Protein AF-A0A934YXA7-F1 (afdb_monomer)

Radius of gyration: 28.13 Å; Cα contacts (8 Å, |Δi|>4): 281; chains: 1; bounding box: 70×87×57 Å

pLDDT: mean 76.63, std 20.76, range [35.72, 98.44]

Foldseek 3Di:
DDDDDDDDDDDDDDDDDPPPPPPPDDDDDDPAPPDDPDDWAKAKEFEAAVNHGDFFKWKWKDWPNHTDDIDGAHPRRIDMDTGHAQTKMKIWTDDPQWAIAIEIEHRYDDRPDPDADHHYDYYYTYGPPDPVDDVVRSVDHPFYWYDDVVVRYIDTDPVVVVVVVVVVVVVVVVVD

Secondary structure (DSSP, 8-state):
-------------------------PPP----GGG-TT-EEEEEEEEEETTEE-TT-EEEEEETTEEEEEEE--TTSEEEEEEESS-EEEEEEE-TTB--EEEEEE----TT----PPEEEEEEEPBTT-TT--GGGTSS-SEEEEEETTTTEEEE-HHHHHHHHHHHHHHHHHT-

Mean predicted aligned error: 13.66 Å

Nearest PDB structures (foldseek):
  4v4d-assembly1_B  TM=7.920E-01  e=2.113E-04  Pelobacter acidigallici
  7bam-assembly1_B  TM=7.442E-01  e=9.016E-04  Homo sapiens
  3irz-assembly1_A  TM=7.094E-01  e=2.753E-03  Staphylococcus saprophyticus subsp. saprophyticus ATCC 15305 = NCTC 7292
  7ban-assembly1_A  TM=7.417E-01  e=4.069E-03  Homo sapiens
  8r54-assembly1_A  TM=7.669E-01  e=3.639E-03  Mus musculus

Sequence (176 aa):
MNKLTGMITAGLLLFSLCTVKSTYAQGNLVDKREQATGWYVPVTGQVTLQGEKAEGAEITLYKENEEIIVVQTNPKGKYALELDLDAAYSIQFKQAGFQTKMIYMDTSLPKDLVKYPAYVCKVDLLPEGTQQADPFFTDFPSAIVRYDPEMGGFYHSAAYLAHIQAKFNNYASAGN

Structure (mmCIF, N/CA/C/O backbone):
data_AF-A0A934YXA7-F1
#
_entry.id   AF-A0A934YXA7-F1
#
loop_
_atom_site.group_PDB
_atom_site.id
_atom_site.type_symbol
_atom_site.label_atom_id
_atom_site.label_alt_id
_atom_site.label_comp_id
_atom_site.label_asym_id
_atom_site.label_entity_id
_atom_site.label_seq_id
_atom_site.pdbx_PDB_ins_code
_atom_site.Cartn_x
_atom_site.Cartn_y
_atom_site.Cartn_z
_atom_site.occupancy
_atom_site.B_iso_or_equiv
_atom_site.auth_seq_id
_atom_site.auth_comp_id
_atom_site.auth_asym_id
_atom_site.auth_atom_id
_atom_site.pdbx_PDB_model_num
ATOM 1 N N . MET A 1 1 ? 22.067 -64.904 38.807 1.00 46.06 1 MET A N 1
ATOM 2 C CA . MET A 1 1 ? 23.477 -64.854 39.252 1.00 46.06 1 MET A CA 1
ATOM 3 C C . MET A 1 1 ? 24.311 -65.592 38.226 1.00 46.06 1 MET A C 1
ATOM 5 O O . MET A 1 1 ? 24.006 -66.748 37.996 1.00 46.06 1 MET A O 1
ATOM 9 N N . ASN A 1 2 ? 25.257 -64.913 37.574 1.00 39.31 2 ASN A N 1
ATOM 10 C CA . ASN A 1 2 ? 26.535 -65.463 37.106 1.00 39.31 2 ASN A CA 1
ATOM 11 C C . ASN A 1 2 ? 27.369 -64.308 36.536 1.00 39.31 2 ASN A C 1
ATOM 13 O O . ASN A 1 2 ? 26.979 -63.660 35.569 1.00 39.31 2 ASN A O 1
ATOM 17 N N . LYS A 1 3 ? 28.492 -64.028 37.202 1.00 43.12 3 LYS A N 1
ATOM 18 C CA . LYS A 1 3 ? 29.587 -63.206 36.685 1.00 43.12 3 LYS A CA 1
ATOM 19 C C . LYS A 1 3 ? 30.406 -64.078 35.735 1.00 43.12 3 LYS A C 1
ATOM 21 O O . LYS A 1 3 ? 30.692 -65.212 36.104 1.00 43.12 3 LYS A O 1
ATOM 26 N N . LEU A 1 4 ? 30.871 -63.537 34.611 1.00 45.53 4 LEU A N 1
ATOM 27 C CA . LEU A 1 4 ? 32.152 -63.962 34.051 1.00 45.53 4 LEU A CA 1
ATOM 28 C C . LEU A 1 4 ? 32.844 -62.801 33.326 1.00 45.53 4 LEU A C 1
ATOM 30 O O . LEU A 1 4 ? 32.296 -62.150 32.442 1.00 45.53 4 LEU A O 1
ATOM 34 N N . THR A 1 5 ? 34.047 -62.550 33.808 1.00 49.09 5 THR A N 1
ATOM 35 C CA . THR A 1 5 ? 35.099 -61.630 33.390 1.00 49.09 5 THR A CA 1
ATOM 36 C C . THR A 1 5 ? 35.733 -62.083 32.071 1.00 49.09 5 THR A C 1
ATOM 38 O O . THR A 1 5 ? 35.872 -63.286 31.869 1.00 49.09 5 THR A O 1
ATOM 41 N N . GLY A 1 6 ? 36.236 -61.162 31.236 1.00 40.50 6 GLY A N 1
ATOM 42 C CA . GLY A 1 6 ? 37.225 -61.543 30.218 1.00 40.50 6 GLY A CA 1
ATOM 43 C C . GLY A 1 6 ? 37.464 -60.584 29.049 1.00 40.50 6 GLY A C 1
ATOM 44 O O . GLY A 1 6 ? 36.782 -60.662 28.043 1.00 40.50 6 GLY A O 1
ATOM 45 N N . MET A 1 7 ? 38.547 -59.810 29.173 1.00 41.00 7 MET A N 1
ATOM 46 C CA . MET A 1 7 ? 39.597 -59.626 28.154 1.00 41.00 7 MET A CA 1
ATOM 47 C C . MET A 1 7 ? 39.348 -58.767 26.891 1.00 41.00 7 MET A C 1
ATOM 49 O O . MET A 1 7 ? 38.853 -59.209 25.865 1.00 41.00 7 MET A O 1
ATOM 53 N N . ILE A 1 8 ? 39.836 -57.525 26.999 1.00 49.41 8 ILE A N 1
ATOM 54 C CA . ILE A 1 8 ? 40.668 -56.748 26.057 1.00 49.41 8 ILE A CA 1
ATOM 55 C C . ILE A 1 8 ? 40.779 -57.311 24.628 1.00 49.41 8 ILE A C 1
ATOM 57 O O . ILE A 1 8 ? 41.446 -58.314 24.381 1.00 49.41 8 ILE A O 1
ATOM 61 N N . THR A 1 9 ? 40.281 -56.549 23.654 1.00 46.72 9 THR A N 1
ATOM 62 C CA . THR A 1 9 ? 40.823 -56.551 22.289 1.00 46.72 9 THR A CA 1
ATOM 63 C C . THR A 1 9 ? 40.910 -55.109 21.804 1.00 46.72 9 THR A C 1
ATOM 65 O O . THR A 1 9 ? 39.918 -54.386 21.757 1.00 46.72 9 THR A O 1
ATOM 68 N N . ALA A 1 10 ? 42.137 -54.679 21.522 1.00 46.22 10 ALA A N 1
ATOM 69 C CA . ALA A 1 10 ? 42.466 -53.369 20.993 1.00 46.22 10 ALA A CA 1
ATOM 70 C C . ALA A 1 10 ? 41.907 -53.222 19.569 1.00 46.22 10 ALA A C 1
ATOM 72 O O . ALA A 1 10 ? 42.292 -53.966 18.669 1.00 46.22 10 ALA A O 1
ATOM 73 N N . GLY A 1 11 ? 41.005 -52.261 19.375 1.00 42.47 11 GLY A N 1
ATOM 74 C CA . GLY A 1 11 ? 40.469 -51.875 18.072 1.00 42.47 11 GLY A CA 1
ATOM 75 C C . GLY A 1 11 ? 40.928 -50.469 17.716 1.00 42.47 11 GLY A C 1
ATOM 76 O O . GLY A 1 11 ? 40.353 -49.487 18.174 1.00 42.47 11 GLY A O 1
ATOM 77 N N . LEU A 1 12 ? 41.992 -50.398 16.922 1.00 48.00 12 LEU A N 1
ATOM 78 C CA . LEU A 1 12 ? 42.529 -49.198 16.291 1.00 48.00 12 LEU A CA 1
ATOM 79 C C . LEU A 1 12 ? 41.462 -48.611 15.344 1.00 48.00 12 LEU A C 1
ATOM 81 O O . LEU A 1 12 ? 41.223 -49.166 14.274 1.00 48.00 12 LEU A O 1
ATOM 85 N N . LEU A 1 13 ? 40.800 -47.515 15.727 1.00 44.25 13 LEU A N 1
ATOM 86 C CA . LEU A 1 13 ? 39.854 -46.805 14.859 1.00 44.25 13 LEU A CA 1
ATOM 87 C C . LEU A 1 13 ? 40.462 -45.475 14.408 1.00 44.25 13 LEU A C 1
ATOM 89 O O . LEU A 1 13 ? 40.734 -44.576 15.201 1.00 44.25 13 LEU A O 1
ATOM 93 N N . LEU A 1 14 ? 40.714 -45.421 13.102 1.00 44.72 14 LEU A N 1
ATOM 94 C CA . LEU A 1 14 ? 41.263 -44.313 1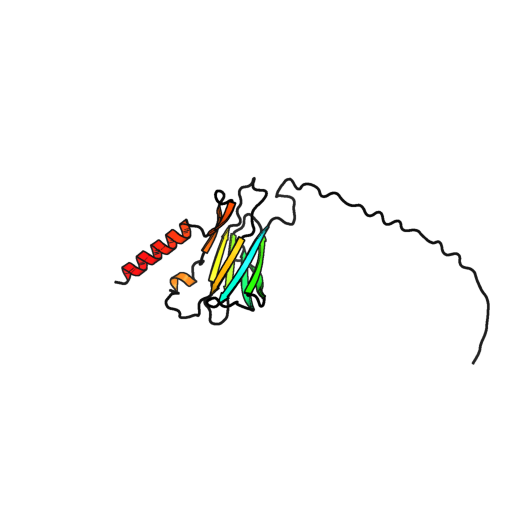2.334 1.00 44.72 14 LEU A CA 1
ATOM 95 C C . LEU A 1 14 ? 40.468 -43.018 12.564 1.00 44.72 14 LEU A C 1
ATOM 97 O O . LEU A 1 14 ? 39.296 -42.921 12.206 1.00 44.72 14 LEU A O 1
ATOM 101 N N . PHE A 1 15 ? 41.142 -41.997 13.094 1.00 44.41 15 PHE A N 1
ATOM 102 C CA . PHE A 1 15 ? 40.685 -40.611 13.034 1.00 44.41 15 PHE A CA 1
ATOM 103 C C . PHE A 1 15 ? 40.737 -40.137 11.575 1.00 44.41 15 PHE A C 1
ATOM 105 O O . PHE A 1 15 ? 41.785 -39.738 11.069 1.00 44.41 15 PHE A O 1
ATOM 112 N N . SER A 1 16 ? 39.600 -40.192 10.885 1.00 52.75 16 SER A N 1
ATOM 113 C CA . SER A 1 16 ? 39.428 -39.524 9.597 1.00 52.75 16 SER A CA 1
ATOM 114 C C . SER A 1 16 ? 39.233 -38.025 9.841 1.00 52.75 16 SER A C 1
ATOM 116 O O . SER A 1 16 ? 38.158 -37.588 10.250 1.00 52.75 16 SER A O 1
ATOM 118 N N . LEU A 1 17 ? 40.283 -37.233 9.606 1.00 48.50 17 LEU A N 1
ATOM 119 C CA . LEU A 1 17 ? 40.207 -35.773 9.522 1.00 48.50 17 LEU A CA 1
ATOM 120 C C . LEU A 1 17 ? 39.334 -35.385 8.314 1.00 48.50 17 LEU A C 1
ATOM 122 O O . LEU A 1 17 ? 39.811 -35.326 7.182 1.00 48.50 17 LEU A O 1
ATOM 126 N N . CYS A 1 18 ? 38.058 -35.076 8.541 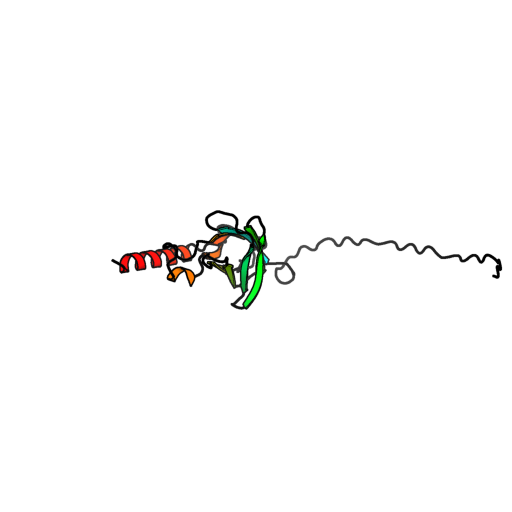1.00 42.38 18 CYS A N 1
ATOM 127 C CA . CYS A 1 18 ? 37.279 -34.301 7.579 1.00 42.38 18 CYS A CA 1
ATOM 128 C C . CYS A 1 18 ? 37.720 -32.835 7.669 1.00 42.38 18 CYS A C 1
ATOM 130 O O . CYS A 1 18 ? 37.288 -32.088 8.544 1.00 42.38 18 CYS A O 1
ATOM 132 N N . THR A 1 19 ? 38.602 -32.415 6.764 1.00 50.53 19 THR A N 1
ATOM 133 C CA . THR A 1 19 ? 38.885 -30.997 6.536 1.00 50.53 19 THR A CA 1
ATOM 134 C C . THR A 1 19 ? 37.688 -30.373 5.819 1.00 50.53 19 THR A C 1
ATOM 136 O O . THR A 1 19 ? 37.459 -30.588 4.630 1.00 50.53 19 THR A O 1
ATOM 139 N N . VAL A 1 20 ? 36.880 -29.609 6.557 1.00 50.75 20 VAL A N 1
ATOM 140 C CA . VAL A 1 20 ? 35.792 -28.814 5.978 1.00 50.75 20 VAL A CA 1
ATOM 141 C C . VAL A 1 20 ? 36.425 -27.670 5.188 1.00 50.75 20 VAL A C 1
ATOM 143 O O . VAL A 1 20 ? 36.889 -26.682 5.757 1.00 50.75 20 VAL A O 1
ATOM 146 N N . LYS A 1 21 ? 36.481 -27.803 3.861 1.00 39.81 21 LYS A N 1
ATOM 147 C CA . LYS A 1 21 ? 36.787 -26.679 2.973 1.00 39.81 21 LYS A CA 1
ATOM 148 C C . LYS A 1 21 ? 35.549 -25.791 2.899 1.00 39.81 21 LYS A C 1
ATOM 150 O O . LYS A 1 21 ? 34.629 -26.070 2.139 1.00 39.81 21 LYS A O 1
ATOM 155 N N . SER A 1 22 ? 35.528 -24.733 3.705 1.00 35.91 22 SER A N 1
ATOM 156 C CA . SER A 1 22 ? 34.573 -23.639 3.544 1.00 35.91 22 SER A CA 1
ATOM 157 C C . SER A 1 22 ? 34.918 -22.889 2.255 1.00 35.91 22 SER A C 1
ATOM 159 O O . SER A 1 22 ? 35.855 -22.091 2.214 1.00 35.91 22 SER A O 1
ATOM 161 N N . THR A 1 23 ? 34.225 -23.204 1.164 1.00 39.66 23 THR A N 1
ATOM 162 C CA . THR A 1 23 ? 34.266 -22.399 -0.057 1.00 39.66 23 THR A CA 1
ATOM 163 C C . THR A 1 23 ? 33.393 -21.172 0.158 1.00 39.66 23 THR A C 1
ATOM 165 O O . THR A 1 23 ? 32.172 -21.236 0.032 1.00 39.66 23 THR A O 1
ATOM 168 N N . TYR A 1 24 ? 34.028 -20.049 0.481 1.00 44.31 24 TYR A N 1
ATOM 169 C CA . TYR A 1 24 ? 33.431 -18.731 0.319 1.00 44.31 24 TYR A CA 1
ATOM 170 C C . TYR A 1 24 ? 33.252 -18.488 -1.181 1.00 44.31 24 TYR A C 1
ATOM 172 O O . TYR A 1 24 ? 34.203 -18.150 -1.884 1.00 44.31 24 TYR A O 1
ATOM 180 N N . ALA A 1 25 ? 32.043 -18.717 -1.687 1.00 41.12 25 ALA A N 1
ATOM 181 C CA . ALA A 1 25 ? 31.672 -18.257 -3.013 1.00 41.12 25 ALA A CA 1
ATOM 182 C C . ALA A 1 25 ? 31.553 -16.726 -2.960 1.00 41.12 25 ALA A C 1
ATOM 184 O O . ALA A 1 25 ? 30.662 -16.183 -2.308 1.00 41.12 25 ALA A O 1
ATOM 185 N N . GLN A 1 26 ? 32.499 -16.039 -3.604 1.00 40.91 26 GLN A N 1
ATOM 186 C CA . GLN A 1 26 ? 32.404 -14.617 -3.923 1.00 40.91 26 GLN A CA 1
ATOM 187 C C . GLN A 1 26 ? 31.101 -14.373 -4.695 1.00 40.91 26 GLN A C 1
ATOM 189 O O . GLN A 1 26 ? 30.847 -15.025 -5.705 1.00 40.91 26 GLN A O 1
ATOM 194 N N . GLY A 1 27 ? 30.268 -13.457 -4.197 1.00 37.69 27 GLY A N 1
ATOM 195 C CA . GLY A 1 27 ? 29.011 -13.090 -4.839 1.00 37.69 27 GLY A CA 1
ATOM 196 C C . GLY A 1 27 ? 29.250 -12.539 -6.243 1.00 37.69 27 GLY A C 1
ATOM 197 O O . GLY A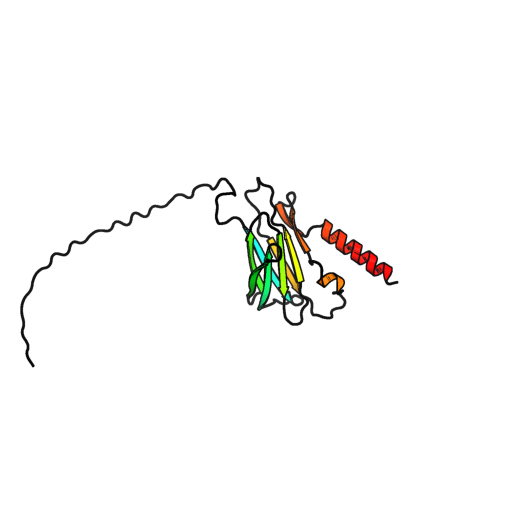 1 27 ? 29.983 -11.567 -6.417 1.00 37.69 27 GLY A O 1
ATOM 198 N N . ASN A 1 28 ? 28.623 -13.173 -7.233 1.00 35.72 28 ASN A N 1
ATOM 199 C CA . ASN A 1 28 ? 28.513 -12.646 -8.585 1.00 35.72 28 ASN A CA 1
ATOM 200 C C . ASN A 1 28 ? 27.702 -11.345 -8.563 1.00 35.72 28 ASN A C 1
ATOM 202 O O . ASN A 1 28 ? 26.633 -11.276 -7.956 1.00 35.72 28 ASN A O 1
ATOM 206 N N . LEU A 1 29 ? 28.201 -10.332 -9.267 1.00 46.78 29 LEU A N 1
ATOM 207 C CA . LEU A 1 29 ? 27.431 -9.145 -9.618 1.00 46.78 29 LEU A CA 1
ATOM 208 C C . LEU A 1 29 ? 26.322 -9.583 -10.586 1.00 46.78 29 LEU A C 1
ATOM 210 O O . LEU A 1 29 ? 26.603 -10.067 -11.681 1.00 46.78 29 LEU A O 1
ATOM 214 N N . VAL A 1 30 ? 25.065 -9.491 -10.152 1.00 52.34 30 VAL A N 1
ATOM 215 C CA . VAL A 1 30 ? 23.897 -9.862 -10.962 1.00 52.34 30 VAL A CA 1
ATOM 216 C C . VAL A 1 30 ? 23.580 -8.701 -11.904 1.00 52.34 30 VAL A C 1
ATOM 218 O O . VAL A 1 30 ? 23.103 -7.662 -11.460 1.00 52.34 30 VAL A O 1
ATOM 221 N N . ASP A 1 31 ? 23.871 -8.877 -13.194 1.00 52.09 31 ASP A N 1
ATOM 222 C CA . ASP A 1 31 ? 23.863 -7.798 -14.199 1.00 52.09 31 ASP A CA 1
ATOM 223 C C . ASP A 1 31 ? 22.577 -7.742 -15.057 1.00 52.09 31 ASP A C 1
ATOM 225 O O . ASP A 1 31 ? 22.460 -6.920 -15.961 1.00 52.09 31 ASP A O 1
ATOM 229 N N . LYS A 1 32 ? 21.579 -8.609 -14.811 1.00 49.47 32 LYS A N 1
ATOM 230 C CA . LYS A 1 32 ? 20.278 -8.585 -15.516 1.00 49.47 32 LYS A CA 1
ATOM 231 C C . LYS A 1 32 ? 19.124 -9.044 -14.621 1.00 49.47 32 LYS A C 1
ATOM 233 O O . LYS A 1 32 ? 19.234 -10.063 -13.943 1.00 49.47 32 LYS A O 1
ATOM 238 N N . ARG A 1 33 ? 17.995 -8.321 -14.686 1.00 53.38 33 ARG A N 1
ATOM 239 C CA . ARG A 1 33 ? 16.751 -8.589 -13.930 1.00 53.38 33 ARG A CA 1
ATOM 240 C C . ARG A 1 33 ? 16.130 -9.971 -14.199 1.00 53.38 33 ARG A C 1
ATOM 242 O O . ARG A 1 33 ? 15.360 -10.455 -13.386 1.00 53.38 33 ARG A O 1
ATOM 249 N N . GLU A 1 34 ? 16.473 -10.620 -15.310 1.00 46.56 34 GLU A N 1
ATOM 250 C CA . GLU A 1 34 ? 15.818 -11.859 -15.761 1.00 46.56 34 GLU A CA 1
ATOM 251 C C . GLU A 1 34 ? 16.326 -13.151 -15.089 1.00 46.56 34 GLU A C 1
ATOM 253 O O . GLU A 1 34 ? 15.822 -14.227 -15.398 1.00 46.56 34 GLU A O 1
ATOM 258 N N . GLN A 1 35 ? 17.313 -13.100 -14.184 1.00 42.91 35 GLN A N 1
ATOM 259 C CA . GLN A 1 35 ? 17.914 -14.321 -13.609 1.00 42.91 35 GLN A CA 1
ATOM 260 C C . GLN A 1 35 ? 18.073 -14.329 -12.082 1.00 42.91 35 GLN A C 1
ATOM 262 O O . GLN A 1 35 ? 18.909 -15.063 -11.558 1.00 42.91 35 GLN A O 1
ATOM 267 N N . ALA A 1 36 ? 17.268 -13.570 -11.339 1.00 42.91 36 ALA A N 1
ATOM 268 C CA . ALA A 1 36 ? 17.313 -13.619 -9.880 1.00 42.91 36 ALA A CA 1
ATOM 269 C C . ALA A 1 36 ? 15.930 -13.817 -9.260 1.00 42.91 36 ALA A C 1
ATOM 271 O O . ALA A 1 36 ? 15.052 -12.964 -9.363 1.00 42.91 36 ALA A O 1
ATOM 272 N N . THR A 1 37 ? 15.786 -14.912 -8.518 1.00 41.75 37 THR A N 1
ATOM 273 C CA . THR A 1 37 ? 14.911 -14.975 -7.347 1.00 41.75 37 THR A CA 1
ATOM 274 C C . THR A 1 37 ? 15.265 -13.774 -6.454 1.00 41.75 37 THR A C 1
ATOM 276 O O . THR A 1 37 ? 16.374 -13.738 -5.923 1.00 41.75 37 THR A O 1
ATOM 279 N N . GLY A 1 38 ? 14.392 -12.762 -6.334 1.00 53.78 38 GLY A N 1
ATOM 280 C CA . GLY A 1 38 ? 14.623 -11.624 -5.421 1.00 53.78 38 GLY A CA 1
ATOM 281 C C . GLY A 1 38 ? 14.447 -10.198 -5.962 1.00 53.78 38 GLY A C 1
ATOM 282 O O . GLY A 1 38 ? 14.919 -9.269 -5.313 1.00 53.78 38 GLY A O 1
ATOM 283 N N . TRP A 1 39 ? 13.778 -9.985 -7.100 1.00 73.38 39 TRP A N 1
ATOM 284 C CA . TRP A 1 39 ? 13.366 -8.638 -7.527 1.00 73.38 39 TRP A CA 1
ATOM 285 C C . TRP A 1 39 ? 11.889 -8.400 -7.211 1.00 73.38 39 TRP A C 1
ATOM 287 O O . TRP A 1 39 ? 11.009 -8.791 -7.971 1.00 73.38 39 TRP A O 1
ATOM 297 N N . TYR A 1 40 ? 11.632 -7.748 -6.083 1.00 89.00 40 TYR A N 1
ATOM 298 C CA . TYR A 1 40 ? 10.303 -7.321 -5.658 1.00 89.00 40 TYR A CA 1
ATOM 299 C C . TYR A 1 40 ? 10.333 -5.851 -5.238 1.00 89.00 40 TYR A C 1
ATOM 301 O O . TYR A 1 40 ? 11.398 -5.295 -4.953 1.00 89.00 40 TYR A O 1
ATOM 309 N N . VAL A 1 41 ? 9.169 -5.210 -5.195 1.00 92.75 41 VAL A N 1
ATOM 310 C CA . VAL A 1 41 ? 8.964 -3.931 -4.523 1.00 92.75 41 VAL A CA 1
ATOM 311 C C . VAL A 1 41 ? 8.657 -4.208 -3.054 1.00 92.75 41 VAL A C 1
ATOM 313 O O . VAL A 1 41 ? 7.609 -4.786 -2.752 1.00 92.75 41 VAL A O 1
ATOM 316 N N . PRO A 1 42 ? 9.535 -3.804 -2.120 1.00 94.44 42 PRO A N 1
ATOM 317 C CA . PRO A 1 42 ? 9.225 -3.896 -0.707 1.00 94.44 42 PRO A CA 1
ATOM 318 C C . PRO A 1 42 ? 8.195 -2.825 -0.360 1.00 94.44 42 PRO A C 1
ATOM 320 O O . PRO A 1 42 ? 8.437 -1.627 -0.543 1.00 94.44 42 PRO A O 1
ATOM 323 N N . VAL A 1 43 ? 7.058 -3.252 0.175 1.00 95.75 43 VAL A N 1
ATOM 324 C CA . VAL A 1 43 ? 6.049 -2.363 0.748 1.00 95.75 43 VAL A CA 1
ATOM 325 C C . VAL A 1 43 ? 6.104 -2.519 2.255 1.00 95.75 43 VAL A C 1
ATOM 327 O O . VAL A 1 43 ? 5.944 -3.610 2.794 1.00 95.75 43 VAL A O 1
ATOM 330 N N . THR A 1 44 ? 6.326 -1.416 2.956 1.00 95.69 44 THR A N 1
ATOM 331 C CA . THR A 1 44 ? 6.249 -1.378 4.419 1.00 95.69 44 THR A CA 1
ATOM 332 C C . THR A 1 44 ? 5.199 -0.373 4.818 1.00 95.69 44 THR A C 1
ATOM 334 O O . THR A 1 44 ? 5.030 0.651 4.156 1.00 95.69 44 THR A O 1
ATOM 337 N N . GLY A 1 45 ? 4.484 -0.636 5.901 1.00 94.88 45 GLY A N 1
ATOM 338 C CA . GLY A 1 45 ? 3.393 0.249 6.240 1.00 94.88 45 GLY A CA 1
ATOM 339 C C . GLY A 1 45 ? 2.953 0.217 7.679 1.00 94.88 45 GLY A C 1
ATOM 340 O O . GLY A 1 45 ? 3.444 -0.557 8.507 1.00 94.88 45 GLY A O 1
ATOM 341 N N . GLN A 1 46 ? 2.030 1.127 7.959 1.00 96.94 46 GLN A N 1
ATOM 342 C CA . GLN A 1 46 ? 1.353 1.230 9.236 1.00 96.94 46 GL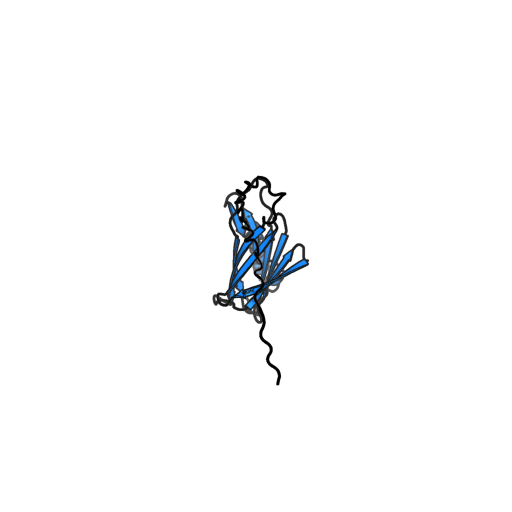N A CA 1
ATOM 343 C C . GLN A 1 46 ? -0.129 1.498 9.003 1.00 96.94 46 GLN A C 1
ATOM 345 O O . GLN A 1 46 ? -0.473 2.396 8.234 1.00 96.94 46 GLN A O 1
ATOM 350 N N . VAL A 1 47 ? -0.976 0.727 9.677 1.00 97.06 47 VAL A N 1
ATOM 351 C CA . VAL A 1 47 ? -2.418 0.940 9.725 1.00 97.06 47 VAL A CA 1
ATOM 352 C C . VAL A 1 47 ? -2.776 1.585 11.059 1.00 97.06 47 VAL A C 1
ATOM 354 O O . VAL A 1 47 ? -2.298 1.165 12.122 1.00 97.06 47 VAL A O 1
ATOM 357 N N . THR A 1 48 ? -3.605 2.616 10.995 1.00 96.25 48 THR A N 1
ATOM 358 C CA . THR A 1 48 ? -4.206 3.278 12.146 1.00 96.25 48 THR A CA 1
ATOM 359 C C . THR A 1 48 ? -5.728 3.277 12.045 1.00 96.25 48 THR A C 1
ATOM 361 O O . THR A 1 48 ? -6.293 3.165 10.959 1.00 96.25 48 THR A O 1
ATOM 364 N N . LEU A 1 49 ? -6.380 3.359 13.198 1.00 94.50 49 LEU A N 1
ATOM 365 C CA . LEU A 1 49 ? -7.814 3.505 13.386 1.00 94.50 49 LEU A CA 1
ATOM 366 C C . LEU A 1 49 ? -8.028 4.882 14.016 1.00 94.50 49 LEU A C 1
ATOM 368 O O . LEU A 1 49 ? -7.804 5.047 15.214 1.00 94.50 49 LEU A O 1
ATOM 372 N N . GLN A 1 50 ? -8.383 5.884 13.211 1.00 90.06 50 GLN A N 1
ATOM 373 C CA . GLN A 1 50 ? -8.496 7.284 13.653 1.00 90.06 50 GLN A CA 1
ATOM 374 C C . GLN A 1 50 ? -7.240 7.799 14.380 1.00 90.06 50 GLN A C 1
ATOM 376 O O . GLN A 1 50 ? -7.315 8.449 15.423 1.00 90.06 50 GLN A O 1
ATOM 381 N N . GLY A 1 51 ? -6.066 7.485 13.834 1.00 89.31 51 GLY A N 1
ATOM 382 C CA . GLY A 1 51 ? -4.767 7.872 14.390 1.00 89.31 51 GLY A CA 1
ATOM 383 C C . GLY A 1 51 ? -4.192 6.922 15.448 1.00 89.31 51 GLY A C 1
ATOM 384 O O . GLY A 1 51 ? -2.986 6.974 15.701 1.00 89.31 51 GLY A O 1
ATOM 385 N N . GLU A 1 52 ? -4.987 6.004 16.003 1.00 96.06 52 GLU A N 1
ATOM 386 C CA . GLU A 1 52 ? -4.505 4.978 16.938 1.00 96.06 52 GLU A CA 1
ATOM 387 C C . GLU A 1 52 ? -3.970 3.749 16.203 1.00 96.06 52 GLU A C 1
ATOM 389 O O . GLU A 1 52 ? -4.443 3.397 15.130 1.00 96.06 52 GLU A O 1
ATOM 394 N N . LYS A 1 53 ? -2.963 3.061 16.746 1.00 97.19 53 LYS A N 1
ATOM 395 C CA . LYS A 1 53 ? -2.340 1.912 16.057 1.00 97.19 53 LYS A CA 1
ATOM 396 C C . LYS A 1 53 ? -3.328 0.750 15.932 1.00 97.19 53 LYS A C 1
ATOM 398 O O . LYS A 1 53 ? -3.863 0.293 16.937 1.00 97.19 53 LYS A O 1
ATOM 403 N N . ALA A 1 54 ? -3.504 0.232 14.719 1.00 96.31 54 ALA A N 1
ATOM 404 C CA . ALA A 1 54 ? -4.409 -0.881 14.457 1.00 96.31 54 ALA A CA 1
ATOM 405 C C . ALA A 1 54 ? -3.689 -2.220 14.664 1.00 96.31 54 ALA A C 1
ATOM 407 O O . ALA A 1 54 ? -2.939 -2.637 13.789 1.00 96.31 54 ALA A O 1
ATOM 408 N N . GLU A 1 55 ? -3.873 -2.903 15.792 1.00 97.38 55 GLU A N 1
ATOM 409 C CA . GLU A 1 55 ? -3.401 -4.287 15.961 1.00 97.38 55 GLU A CA 1
ATOM 410 C C . GLU A 1 55 ? -4.379 -5.278 15.314 1.00 97.38 55 GLU A C 1
ATOM 412 O O . GLU A 1 55 ? -5.591 -5.147 15.486 1.00 97.38 55 GLU A O 1
ATOM 417 N N . GLY A 1 56 ? -3.857 -6.266 14.578 1.00 97.38 56 GLY A N 1
ATOM 418 C CA . GLY A 1 56 ? -4.666 -7.333 13.983 1.00 97.38 56 GLY A CA 1
ATOM 419 C C . GLY A 1 56 ? -5.514 -6.923 12.775 1.00 97.38 56 GLY A C 1
ATOM 420 O O . GLY A 1 56 ? -6.360 -7.706 12.354 1.00 97.38 56 GLY A O 1
ATOM 421 N N . ALA A 1 57 ? -5.290 -5.736 12.203 1.00 97.81 57 ALA A N 1
ATOM 422 C CA . ALA A 1 57 ? -5.936 -5.336 10.957 1.00 97.81 57 ALA A CA 1
ATOM 423 C C . ALA A 1 57 ? -5.512 -6.275 9.829 1.00 97.81 57 ALA A C 1
ATOM 425 O O . ALA A 1 57 ? -4.326 -6.579 9.692 1.00 97.81 57 ALA A O 1
ATOM 426 N N . GLU A 1 58 ? -6.480 -6.724 9.039 1.00 98.44 58 GLU A N 1
ATOM 427 C CA . GLU A 1 58 ? -6.284 -7.659 7.936 1.00 98.44 58 GLU A CA 1
ATOM 428 C C . GLU A 1 58 ? -5.855 -6.896 6.680 1.00 98.44 58 GLU A C 1
ATOM 430 O O . GLU A 1 58 ? -6.457 -5.880 6.315 1.00 98.44 58 GLU A O 1
ATOM 435 N N . ILE A 1 59 ? -4.793 -7.377 6.038 1.00 98.19 59 ILE A N 1
ATOM 436 C CA . ILE A 1 59 ? -4.282 -6.863 4.772 1.00 98.19 59 ILE A CA 1
ATOM 437 C C . ILE A 1 59 ? -4.279 -8.001 3.766 1.00 98.19 59 ILE A C 1
ATOM 439 O O . ILE A 1 59 ? -3.520 -8.959 3.917 1.00 98.19 59 ILE A O 1
ATOM 443 N N . THR A 1 60 ? -5.086 -7.855 2.724 1.00 97.81 60 THR A N 1
ATOM 444 C CA . THR A 1 60 ? -5.205 -8.834 1.644 1.00 97.81 60 THR A CA 1
ATOM 445 C C . THR A 1 60 ? -4.560 -8.272 0.387 1.00 97.81 60 THR A C 1
ATOM 447 O O . THR A 1 60 ? -4.929 -7.192 -0.084 1.00 97.81 60 THR A O 1
ATOM 450 N N . LEU A 1 61 ? -3.571 -8.987 -0.144 1.00 96.62 61 LEU A N 1
ATOM 451 C CA . LEU A 1 61 ? -2.904 -8.651 -1.395 1.00 96.62 61 LEU A CA 1
ATOM 452 C C . LEU A 1 61 ? -3.526 -9.460 -2.529 1.00 96.62 61 LEU A C 1
ATOM 454 O O . LEU A 1 61 ? -3.503 -10.689 -2.501 1.00 96.62 61 LEU A O 1
ATOM 458 N N . TYR A 1 62 ? -4.002 -8.759 -3.548 1.00 95.50 62 TYR A N 1
ATOM 459 C CA . TYR A 1 62 ? -4.482 -9.345 -4.789 1.00 95.50 62 TYR A CA 1
ATOM 460 C C . TYR A 1 62 ? -3.530 -9.000 -5.931 1.00 95.50 62 TYR A C 1
ATOM 462 O O . TYR A 1 62 ? -3.107 -7.847 -6.041 1.00 95.50 62 TYR A O 1
ATOM 470 N N . LYS A 1 63 ? -3.247 -9.962 -6.809 1.00 92.94 63 LYS A N 1
ATOM 471 C CA . LYS A 1 63 ? -2.533 -9.769 -8.080 1.00 92.94 63 LYS A CA 1
ATOM 472 C C . LYS A 1 63 ? -3.485 -10.162 -9.198 1.00 92.94 63 LYS A C 1
ATOM 474 O O . LYS A 1 63 ? -4.006 -11.267 -9.188 1.00 92.94 63 LYS A O 1
ATOM 479 N N . GLU A 1 64 ? -3.780 -9.240 -10.112 1.00 84.75 64 GLU A N 1
ATOM 480 C CA . GLU A 1 64 ? -4.713 -9.498 -11.229 1.00 84.75 64 GLU A CA 1
ATOM 481 C C . GLU A 1 64 ? -6.093 -10.063 -10.800 1.00 84.75 64 GLU A C 1
ATOM 483 O O . GLU A 1 64 ? -6.739 -10.802 -11.539 1.00 84.75 64 GLU A O 1
ATOM 488 N N . ASN A 1 65 ? -6.584 -9.648 -9.624 1.00 82.31 65 ASN A N 1
ATOM 489 C CA . ASN A 1 65 ? -7.822 -10.106 -8.961 1.00 82.31 65 ASN A CA 1
ATOM 490 C C . ASN A 1 65 ? -7.768 -11.499 -8.308 1.00 82.31 65 ASN A C 1
ATOM 492 O O . ASN A 1 65 ? -8.780 -11.943 -7.768 1.00 82.31 65 ASN A O 1
ATOM 496 N N . GLU A 1 66 ? -6.616 -12.164 -8.298 1.00 91.31 66 GLU A N 1
ATOM 497 C CA . GLU A 1 66 ? -6.390 -13.370 -7.502 1.00 91.31 66 GLU A CA 1
ATOM 498 C C . GLU A 1 66 ? -5.822 -12.994 -6.131 1.00 91.31 66 GLU A C 1
ATOM 500 O O . GLU A 1 66 ? -4.899 -12.185 -6.037 1.00 91.31 66 GLU A O 1
ATOM 505 N N . GLU A 1 67 ? -6.379 -13.558 -5.059 1.00 95.38 67 GLU A N 1
ATOM 506 C CA . GLU A 1 67 ? -5.837 -13.400 -3.708 1.00 95.38 67 GLU A CA 1
ATOM 507 C C . GLU A 1 67 ? -4.503 -14.146 -3.594 1.00 95.38 67 GLU A C 1
ATOM 509 O O . GLU A 1 67 ? -4.435 -15.355 -3.800 1.00 95.38 67 GLU A O 1
ATOM 514 N N . ILE A 1 68 ? -3.441 -13.421 -3.249 1.00 94.25 68 ILE A N 1
ATOM 515 C CA . ILE A 1 68 ? -2.087 -13.975 -3.135 1.00 94.25 68 ILE A CA 1
ATOM 516 C C . ILE A 1 68 ? -1.743 -14.287 -1.685 1.00 94.25 68 ILE A C 1
ATOM 518 O O . ILE A 1 68 ? -1.185 -15.341 -1.383 1.00 94.25 68 ILE A O 1
ATOM 522 N N . ILE A 1 69 ? -2.029 -13.347 -0.783 1.00 93.12 69 ILE A N 1
ATOM 523 C CA . ILE A 1 69 ? -1.712 -13.496 0.635 1.00 93.12 69 ILE A CA 1
ATOM 524 C C . ILE A 1 69 ? -2.614 -12.620 1.499 1.00 93.12 69 ILE A C 1
ATOM 526 O O .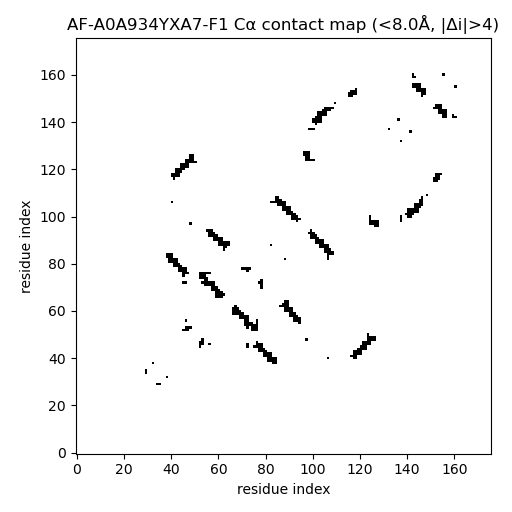 ILE A 1 69 ? -2.976 -11.503 1.124 1.00 93.12 69 ILE A O 1
ATOM 530 N N . VAL A 1 70 ? -2.895 -13.123 2.699 1.00 97.12 70 VAL A N 1
ATOM 531 C CA . VAL A 1 70 ? -3.493 -12.376 3.802 1.00 97.12 70 VAL A CA 1
ATOM 532 C C . VAL A 1 70 ? -2.465 -12.265 4.925 1.00 97.12 70 VAL A C 1
ATOM 534 O O . VAL A 1 70 ? -1.910 -13.270 5.376 1.00 97.12 70 VAL A O 1
ATOM 537 N N . VAL A 1 71 ? -2.204 -11.045 5.385 1.00 97.25 71 VAL A N 1
ATOM 538 C CA . VAL A 1 71 ? -1.355 -10.767 6.552 1.00 97.25 71 VAL A CA 1
ATOM 539 C C . VAL A 1 71 ? -2.112 -9.918 7.564 1.00 97.25 71 VAL A C 1
ATOM 541 O O . VAL A 1 71 ? -3.124 -9.302 7.243 1.00 97.25 71 VAL A O 1
ATOM 544 N N . GLN A 1 72 ? -1.610 -9.863 8.795 1.00 98.00 72 GLN A N 1
ATOM 545 C CA . GLN A 1 72 ? -2.160 -8.997 9.834 1.00 98.00 72 GLN A CA 1
ATOM 546 C C . GLN A 1 72 ? -1.116 -8.014 10.348 1.00 98.00 72 GLN A C 1
ATOM 548 O O . GLN A 1 72 ? 0.084 -8.311 10.380 1.00 98.00 72 GLN A O 1
ATOM 553 N N . THR A 1 73 ? -1.565 -6.838 10.778 1.00 98.19 73 THR A N 1
ATOM 554 C CA . THR A 1 73 ? -0.687 -5.901 11.476 1.00 98.19 73 THR A CA 1
ATOM 555 C C . THR A 1 73 ? -0.266 -6.425 12.845 1.00 98.19 73 THR A C 1
ATOM 557 O O . THR A 1 73 ? -1.031 -7.042 13.584 1.00 98.19 73 THR A O 1
ATOM 560 N N . ASN A 1 74 ? 0.965 -6.099 13.228 1.00 97.81 74 ASN A N 1
ATOM 561 C CA . ASN A 1 74 ? 1.471 -6.366 14.573 1.00 97.81 74 ASN A CA 1
ATOM 562 C C . ASN A 1 74 ? 0.915 -5.365 15.622 1.00 97.81 74 ASN A C 1
ATOM 564 O O . ASN A 1 74 ? 0.264 -4.390 15.242 1.00 97.81 74 ASN A O 1
ATOM 568 N N . PRO A 1 75 ? 1.254 -5.492 16.925 1.00 97.81 75 PRO A N 1
ATOM 569 C CA . PRO A 1 75 ? 0.786 -4.569 17.976 1.00 97.81 75 PRO A CA 1
ATOM 570 C C . PRO A 1 75 ? 1.184 -3.094 17.791 1.00 97.81 75 PRO A C 1
ATOM 572 O O . PRO A 1 75 ? 0.699 -2.200 18.480 1.00 97.81 75 PRO A O 1
ATOM 575 N N . LYS A 1 76 ? 2.119 -2.798 16.878 1.00 97.25 76 LYS A N 1
ATOM 576 C CA . LYS A 1 76 ? 2.503 -1.422 16.521 1.00 97.25 76 LYS A CA 1
ATOM 577 C C . LYS A 1 76 ? 1.740 -0.901 15.297 1.00 97.25 76 LYS A C 1
ATOM 579 O O . LYS A 1 76 ? 2.061 0.191 14.818 1.00 97.25 76 LYS A O 1
ATOM 584 N N . GLY A 1 77 ? 0.781 -1.668 14.788 1.00 97.31 77 GLY A N 1
ATOM 585 C CA . GLY A 1 77 ? 0.043 -1.404 13.560 1.00 97.31 77 GLY A CA 1
ATOM 586 C C . GLY A 1 77 ? 0.851 -1.610 12.287 1.00 97.31 77 GLY A C 1
ATOM 587 O O . GLY A 1 77 ? 0.445 -1.129 11.239 1.00 97.31 77 GLY A O 1
ATOM 588 N N . LYS A 1 78 ? 2.020 -2.257 12.353 1.00 98.12 78 LYS A N 1
ATOM 589 C CA . LYS A 1 78 ? 2.930 -2.368 11.204 1.00 98.12 78 LYS A CA 1
ATOM 590 C C . LYS A 1 78 ? 2.717 -3.655 10.420 1.00 98.12 78 LYS A C 1
ATOM 592 O O . LYS A 1 78 ? 2.446 -4.692 11.024 1.00 98.12 78 LYS A O 1
ATOM 597 N N . TYR A 1 79 ? 2.951 -3.579 9.114 1.00 97.62 79 TYR A N 1
ATOM 598 C CA . TYR A 1 79 ? 2.944 -4.707 8.182 1.00 97.62 79 TYR A CA 1
ATOM 599 C C . TYR A 1 79 ? 4.039 -4.541 7.114 1.00 97.62 79 TYR A C 1
ATOM 601 O O . TYR A 1 79 ? 4.616 -3.456 6.963 1.00 97.62 79 TYR A O 1
ATOM 609 N N . ALA A 1 80 ? 4.321 -5.620 6.387 1.00 97.00 80 ALA A N 1
ATOM 610 C CA . ALA A 1 80 ? 5.209 -5.626 5.231 1.00 97.00 80 ALA A CA 1
ATOM 611 C C . ALA A 1 80 ? 4.680 -6.592 4.163 1.00 97.00 80 ALA A C 1
ATOM 613 O O . ALA A 1 80 ? 4.074 -7.606 4.508 1.00 97.00 80 ALA A O 1
ATOM 614 N N . LEU A 1 81 ? 4.909 -6.261 2.894 1.00 95.44 81 LEU A N 1
ATOM 615 C CA . LEU A 1 81 ? 4.581 -7.071 1.723 1.00 95.44 81 LEU A CA 1
ATOM 616 C C . LEU A 1 81 ? 5.751 -7.019 0.731 1.00 95.44 81 LEU A C 1
ATOM 618 O O . LEU A 1 81 ? 6.496 -6.037 0.685 1.00 95.44 81 LEU A O 1
ATOM 622 N N . GLU A 1 82 ? 5.870 -8.055 -0.089 1.00 94.31 82 GLU A N 1
ATOM 623 C CA . GLU A 1 82 ? 6.843 -8.152 -1.176 1.00 94.31 82 GLU A CA 1
ATOM 624 C C . GLU A 1 82 ? 6.066 -8.382 -2.475 1.00 94.31 82 GLU A C 1
ATOM 626 O O . GLU A 1 82 ? 5.355 -9.376 -2.601 1.00 94.31 82 GLU A O 1
ATOM 631 N N . LEU A 1 83 ? 6.120 -7.419 -3.397 1.00 93.88 83 LEU A N 1
ATOM 632 C CA . LEU A 1 83 ? 5.335 -7.438 -4.636 1.00 93.88 83 LEU A CA 1
ATOM 633 C C . LEU A 1 83 ? 6.262 -7.689 -5.822 1.00 93.88 83 LEU A C 1
ATOM 635 O O . LEU A 1 83 ? 7.231 -6.952 -5.985 1.00 93.88 83 LEU A O 1
ATOM 639 N N . ASP A 1 84 ? 5.962 -8.652 -6.690 1.00 92.06 84 ASP A N 1
ATOM 640 C CA . ASP A 1 84 ? 6.746 -8.834 -7.919 1.00 92.06 84 ASP A CA 1
ATOM 641 C C . ASP A 1 84 ? 6.738 -7.556 -8.772 1.00 92.06 84 ASP A C 1
ATOM 643 O O . ASP A 1 84 ? 5.762 -6.797 -8.777 1.00 92.06 84 ASP A O 1
ATOM 647 N N . LEU A 1 85 ? 7.821 -7.333 -9.514 1.00 91.06 85 LEU A N 1
ATOM 648 C CA . LEU A 1 85 ? 7.908 -6.256 -10.499 1.00 91.06 85 LEU A CA 1
ATOM 649 C C . LEU A 1 85 ? 6.961 -6.465 -11.684 1.00 91.06 85 LEU A C 1
ATOM 651 O O . LEU A 1 85 ? 6.521 -7.582 -11.954 1.00 91.06 85 LEU A O 1
ATOM 655 N N . ASP A 1 86 ? 6.712 -5.368 -12.402 1.00 90.69 86 ASP A N 1
ATOM 656 C CA . ASP A 1 86 ? 5.996 -5.346 -13.681 1.00 90.69 86 ASP A CA 1
ATOM 657 C C . ASP A 1 86 ? 4.602 -6.001 -13.607 1.00 90.69 86 ASP A C 1
ATOM 659 O O . ASP A 1 86 ? 4.161 -6.691 -14.526 1.00 90.69 86 ASP A O 1
ATOM 663 N N . ALA A 1 87 ? 3.904 -5.777 -12.489 1.00 91.81 87 ALA A N 1
ATOM 664 C CA . ALA A 1 87 ? 2.581 -6.319 -12.214 1.00 91.81 87 ALA A CA 1
ATOM 665 C C . ALA A 1 87 ? 1.655 -5.290 -11.542 1.00 91.81 87 ALA A C 1
ATOM 667 O O . ALA A 1 87 ? 2.074 -4.246 -11.033 1.00 91.81 87 ALA A O 1
ATOM 668 N N . ALA A 1 88 ? 0.362 -5.610 -11.545 1.00 92.69 88 ALA A N 1
ATOM 669 C CA . ALA A 1 88 ? -0.693 -4.809 -10.944 1.00 92.69 88 ALA A CA 1
ATOM 670 C C . ALA A 1 88 ? -1.257 -5.489 -9.694 1.00 92.69 88 ALA A C 1
ATOM 672 O O . ALA A 1 88 ? -1.691 -6.645 -9.746 1.00 92.69 88 ALA A O 1
ATOM 673 N N . TYR A 1 89 ? -1.305 -4.739 -8.594 1.00 95.06 89 TYR A N 1
ATOM 674 C CA . TYR A 1 89 ? -1.792 -5.222 -7.310 1.00 95.06 89 TYR A CA 1
ATOM 675 C C . TYR A 1 89 ? -2.913 -4.357 -6.753 1.00 95.06 89 TYR A C 1
ATOM 677 O O . TYR A 1 89 ? -2.897 -3.131 -6.883 1.00 95.06 89 TYR A O 1
ATOM 685 N N . SER A 1 90 ? -3.821 -5.008 -6.034 1.00 94.75 90 SER A N 1
ATOM 686 C CA . SER A 1 90 ? -4.750 -4.354 -5.117 1.00 94.75 90 SER A CA 1
ATOM 687 C C . SER A 1 90 ? -4.410 -4.778 -3.694 1.00 94.75 90 SER A C 1
ATOM 689 O O . SER A 1 90 ? -4.324 -5.965 -3.396 1.00 94.75 90 SER A O 1
ATOM 691 N N . ILE A 1 91 ? -4.216 -3.808 -2.808 1.00 95.75 91 ILE A N 1
ATOM 692 C CA . ILE A 1 91 ? -3.982 -4.019 -1.380 1.00 95.75 91 ILE A CA 1
ATOM 693 C C . ILE A 1 91 ? -5.244 -3.576 -0.651 1.00 95.75 91 ILE A C 1
ATOM 695 O O . ILE A 1 91 ? -5.586 -2.390 -0.663 1.00 95.75 91 ILE A O 1
ATOM 699 N N . GLN A 1 92 ? -5.949 -4.524 -0.048 1.00 95.50 92 GLN A N 1
ATOM 700 C CA . GLN A 1 92 ? -7.160 -4.278 0.723 1.00 95.50 92 GLN A CA 1
ATOM 701 C C . GLN A 1 92 ? -6.836 -4.281 2.215 1.00 95.50 92 GLN A C 1
ATOM 703 O O . GLN A 1 92 ? -6.140 -5.166 2.694 1.00 95.50 92 GLN A O 1
ATOM 708 N N . PHE A 1 93 ? -7.365 -3.301 2.939 1.00 96.25 93 PHE A N 1
ATOM 709 C CA . PHE A 1 93 ? -7.224 -3.141 4.382 1.00 96.25 93 PHE A CA 1
ATOM 710 C C . PHE A 1 93 ? -8.596 -3.258 5.030 1.00 96.25 93 PHE A C 1
ATOM 712 O O . PHE A 1 93 ? -9.522 -2.541 4.634 1.00 96.25 93 PHE A O 1
ATOM 719 N N . LYS A 1 94 ? -8.715 -4.122 6.037 1.00 95.62 94 LYS A N 1
ATOM 720 C CA . LYS A 1 94 ? -9.981 -4.409 6.707 1.00 95.62 94 LYS A CA 1
ATOM 721 C C . LYS A 1 94 ? -9.807 -4.491 8.221 1.00 95.62 94 LYS A C 1
ATOM 723 O O . LYS A 1 94 ? -8.865 -5.092 8.728 1.00 95.62 94 LYS A O 1
ATOM 728 N N . GLN A 1 95 ? -10.758 -3.897 8.936 1.00 96.56 95 GLN A N 1
ATOM 729 C CA . GLN A 1 95 ? -10.898 -3.993 10.386 1.00 96.56 95 GLN A CA 1
ATOM 730 C C . GLN A 1 95 ? -12.387 -3.933 10.732 1.00 96.56 95 GLN A C 1
ATOM 732 O O . GLN A 1 95 ? -13.123 -3.132 10.162 1.00 96.56 95 GLN A O 1
ATOM 737 N N . ALA A 1 96 ? -12.845 -4.766 11.666 1.00 95.12 96 ALA A N 1
ATOM 738 C CA . ALA A 1 96 ? -14.252 -4.787 12.061 1.00 95.12 96 ALA A CA 1
ATOM 739 C C . ALA A 1 96 ? -14.713 -3.428 12.625 1.00 95.12 96 ALA A C 1
ATOM 741 O O . ALA A 1 96 ? -14.057 -2.872 13.506 1.00 95.12 96 ALA A O 1
ATOM 742 N N . GLY A 1 97 ? -15.848 -2.917 12.134 1.00 93.31 97 GLY A N 1
ATOM 743 C CA . GLY A 1 97 ? -16.395 -1.606 12.509 1.00 93.31 97 GLY A CA 1
ATOM 744 C C . GLY A 1 97 ? -15.741 -0.417 11.795 1.00 93.31 97 GLY A C 1
ATOM 745 O O . GLY A 1 97 ? -16.085 0.733 12.074 1.00 93.31 97 GLY A O 1
ATOM 746 N N . PHE A 1 98 ? -14.816 -0.682 10.871 1.00 92.50 98 PHE A N 1
ATOM 747 C CA . PHE A 1 98 ? -14.147 0.318 10.052 1.00 92.50 98 PHE A CA 1
ATOM 748 C C . PHE A 1 98 ? -14.352 0.020 8.576 1.00 92.50 98 PHE A C 1
ATOM 750 O O . PHE A 1 98 ? -14.501 -1.121 8.146 1.00 92.50 98 PHE A O 1
ATOM 757 N N . GLN A 1 99 ? -14.304 1.078 7.784 1.00 87.69 99 GLN A N 1
ATOM 758 C CA . GLN A 1 99 ? -14.442 0.982 6.345 1.00 87.69 99 GLN A CA 1
ATOM 759 C C . GLN A 1 99 ? -13.279 0.210 5.742 1.00 87.69 99 GLN A C 1
ATOM 761 O O . GLN A 1 99 ? -12.113 0.419 6.090 1.00 87.69 99 GLN A O 1
ATOM 766 N N . THR A 1 100 ? -13.613 -0.641 4.779 1.00 90.50 100 THR A N 1
ATOM 767 C CA . THR A 1 100 ? -12.604 -1.294 3.954 1.00 90.50 100 THR A CA 1
ATOM 768 C C . THR A 1 100 ? -11.960 -0.255 3.051 1.00 90.50 100 THR A C 1
ATOM 770 O O . THR A 1 100 ? -12.649 0.535 2.405 1.00 90.50 100 THR A O 1
ATOM 773 N N . LYS A 1 101 ? -10.631 -0.260 2.994 1.00 89.75 101 LYS A N 1
ATOM 774 C CA . LYS A 1 101 ? -9.869 0.641 2.131 1.00 89.75 101 LYS A CA 1
ATOM 775 C C . LYS A 1 101 ? -9.063 -0.171 1.139 1.00 89.75 101 LYS A C 1
ATOM 777 O O . LYS A 1 101 ? -8.454 -1.166 1.511 1.00 89.75 101 LYS A O 1
ATOM 782 N N . MET A 1 102 ? -9.024 0.270 -0.111 1.00 90.88 102 MET A N 1
ATOM 783 C CA . MET A 1 102 ? -8.229 -0.373 -1.153 1.00 90.88 102 MET A CA 1
ATOM 784 C C . MET A 1 102 ? -7.177 0.591 -1.698 1.00 90.88 102 MET A C 1
ATOM 786 O O . MET A 1 102 ? -7.430 1.792 -1.821 1.00 90.88 102 MET A O 1
ATOM 790 N N . ILE A 1 103 ? -5.989 0.086 -2.007 1.00 92.00 103 ILE A N 1
ATOM 791 C CA . ILE A 1 103 ? -4.922 0.806 -2.705 1.00 92.00 103 ILE A CA 1
ATOM 792 C C . ILE A 1 103 ? -4.548 -0.014 -3.925 1.00 92.00 103 ILE A C 1
ATOM 794 O O . ILE A 1 103 ? -4.311 -1.211 -3.811 1.00 92.00 103 ILE A O 1
ATOM 798 N N . TYR A 1 104 ? -4.477 0.635 -5.079 1.00 93.25 104 TYR A N 1
ATOM 799 C CA . TYR A 1 104 ? -3.961 0.015 -6.288 1.00 93.25 104 TYR A CA 1
ATOM 800 C C . TYR A 1 104 ? -2.491 0.388 -6.462 1.00 93.25 104 TYR A C 1
ATOM 802 O O . TYR A 1 104 ? -2.129 1.558 -6.310 1.00 93.25 104 TYR A O 1
ATOM 810 N N . MET A 1 105 ? -1.648 -0.578 -6.808 1.00 94.19 105 MET A N 1
ATOM 811 C CA . MET A 1 105 ? -0.223 -0.365 -7.030 1.00 94.19 105 MET A CA 1
ATOM 812 C C . MET A 1 105 ? 0.224 -0.998 -8.345 1.00 94.19 105 MET A C 1
ATOM 814 O O . MET A 1 105 ? -0.028 -2.172 -8.598 1.00 94.19 105 MET A O 1
ATOM 818 N N . ASP A 1 106 ? 0.908 -0.202 -9.159 1.00 94.38 106 ASP A N 1
ATOM 819 C CA . ASP A 1 106 ? 1.580 -0.631 -10.384 1.00 94.38 106 ASP A CA 1
ATOM 820 C C . ASP A 1 106 ? 3.086 -0.690 -10.112 1.00 94.38 106 ASP A C 1
ATOM 822 O O . ASP A 1 106 ? 3.702 0.327 -9.766 1.00 94.38 106 ASP A O 1
ATOM 826 N N . THR A 1 107 ? 3.665 -1.885 -10.218 1.00 94.19 107 THR A N 1
ATOM 827 C CA . THR A 1 107 ? 5.089 -2.133 -9.956 1.00 94.19 107 THR A CA 1
ATOM 828 C C . THR A 1 107 ? 5.946 -2.087 -11.220 1.00 94.19 107 THR A C 1
ATOM 830 O O . THR A 1 107 ? 7.103 -2.511 -11.187 1.00 94.19 107 THR A O 1
ATOM 833 N N . SER A 1 108 ? 5.413 -1.552 -12.324 1.00 92.75 108 SER A N 1
ATOM 834 C CA . SER A 1 108 ? 6.178 -1.318 -13.550 1.00 92.75 108 SER A CA 1
ATOM 835 C C . SER A 1 108 ? 7.303 -0.315 -13.307 1.00 92.75 108 SER A C 1
ATOM 837 O O . SER A 1 108 ? 7.078 0.799 -12.821 1.00 92.75 108 SER A O 1
ATOM 839 N N . LEU A 1 109 ? 8.524 -0.695 -13.682 1.00 90.75 109 LEU A N 1
ATOM 840 C CA . LEU A 1 109 ? 9.717 0.142 -13.542 1.00 90.75 109 LEU A CA 1
ATOM 841 C C . LEU A 1 109 ? 10.412 0.354 -14.895 1.00 90.75 109 LEU A C 1
ATOM 843 O O . LEU A 1 109 ? 10.386 -0.542 -15.741 1.00 90.75 109 LEU A O 1
ATOM 847 N N . PRO A 1 110 ? 11.132 1.476 -15.095 1.00 89.56 110 PRO A N 1
ATOM 848 C CA . PRO A 1 110 ? 12.034 1.625 -16.238 1.00 89.56 110 PRO A CA 1
ATOM 849 C C . PRO A 1 110 ? 12.999 0.436 -16.325 1.00 89.56 110 PRO A C 1
ATOM 851 O O . PRO A 1 110 ? 13.532 0.003 -15.303 1.00 89.56 110 PRO A O 1
ATOM 854 N N . LYS A 1 111 ? 13.209 -0.125 -17.522 1.00 83.94 111 LYS A N 1
ATOM 855 C CA . LYS A 1 111 ? 13.933 -1.402 -17.708 1.00 83.94 111 LYS A CA 1
ATOM 856 C C . LYS A 1 111 ? 15.394 -1.358 -17.253 1.00 83.94 111 LYS A C 1
ATOM 858 O O . LYS A 1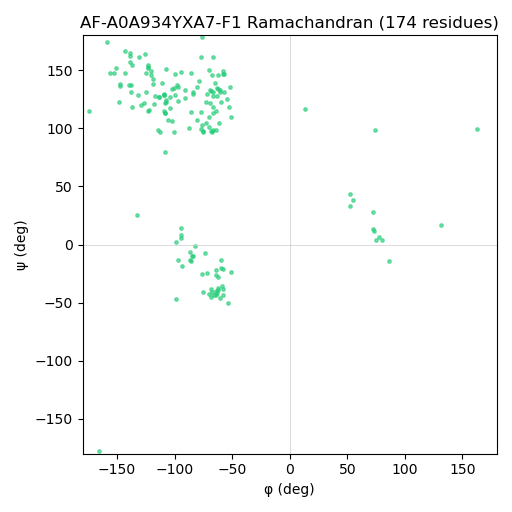 111 ? 15.952 -2.379 -16.865 1.00 83.94 111 LYS A O 1
ATOM 863 N N . ASP A 1 112 ? 15.995 -0.181 -17.308 1.00 85.12 112 ASP A N 1
ATOM 864 C CA . ASP A 1 112 ? 17.375 0.126 -16.941 1.00 85.12 112 ASP A CA 1
ATOM 865 C C . ASP A 1 112 ? 17.556 0.445 -15.447 1.00 85.12 112 ASP A C 1
ATOM 867 O O . ASP A 1 112 ? 18.684 0.557 -14.967 1.00 85.12 112 ASP A O 1
ATOM 871 N N . LEU A 1 113 ? 16.468 0.551 -14.678 1.00 84.75 113 LEU A N 1
ATOM 872 C CA . LEU A 1 113 ? 16.538 0.899 -13.263 1.00 84.75 113 LEU A CA 1
ATOM 873 C C . LEU A 1 113 ? 16.994 -0.300 -12.409 1.00 84.75 113 LEU A C 1
ATOM 875 O O . LEU A 1 113 ? 16.292 -1.289 -12.247 1.00 84.75 113 LEU A O 1
ATOM 879 N N . VAL A 1 114 ? 18.167 -0.234 -11.794 1.00 80.75 114 VAL A N 1
ATOM 880 C CA . VAL A 1 114 ? 18.694 -1.366 -10.995 1.00 80.75 114 VAL A CA 1
ATOM 881 C C . VAL A 1 114 ? 18.413 -1.183 -9.496 1.00 80.75 114 VAL A C 1
ATOM 883 O O . VAL A 1 114 ? 18.562 -2.112 -8.709 1.00 80.75 114 VAL A O 1
ATOM 886 N N . LYS A 1 115 ? 18.009 0.024 -9.076 1.00 84.94 115 LYS A N 1
ATOM 887 C CA . LYS A 1 115 ? 17.763 0.382 -7.672 1.00 84.94 115 LYS A CA 1
ATOM 888 C C . LYS A 1 115 ? 16.525 1.254 -7.542 1.00 84.94 115 LYS A C 1
ATOM 890 O O . LYS A 1 115 ? 16.357 2.205 -8.297 1.00 84.94 115 LYS A O 1
ATOM 895 N N . TYR A 1 116 ? 15.713 0.964 -6.539 1.00 88.44 116 TYR A N 1
ATOM 896 C CA . TYR A 1 116 ? 14.506 1.709 -6.204 1.00 88.44 116 TYR A CA 1
ATOM 897 C C . TYR A 1 116 ? 14.237 1.593 -4.696 1.00 88.44 116 TYR A C 1
ATOM 899 O O . TYR A 1 116 ? 14.658 0.614 -4.071 1.00 88.44 116 TYR A O 1
ATOM 907 N N . PRO A 1 117 ? 13.588 2.595 -4.080 1.00 90.94 117 PRO A N 1
ATOM 908 C CA . PRO A 1 117 ? 13.277 2.559 -2.660 1.00 90.94 117 PRO A CA 1
ATOM 909 C C . PRO A 1 117 ? 12.075 1.654 -2.364 1.00 90.94 117 PRO A C 1
ATOM 911 O O . PRO A 1 117 ? 11.244 1.381 -3.231 1.00 90.94 117 PRO A O 1
ATOM 914 N N . ALA A 1 118 ? 11.953 1.254 -1.098 1.00 91.44 118 ALA A N 1
ATOM 915 C CA . ALA A 1 118 ? 10.716 0.688 -0.577 1.00 91.44 118 ALA A CA 1
ATOM 916 C C . ALA A 1 118 ? 9.579 1.715 -0.645 1.00 91.44 118 ALA A C 1
ATOM 918 O O . ALA A 1 118 ? 9.793 2.908 -0.409 1.00 91.44 118 ALA A O 1
ATOM 919 N N . TYR A 1 119 ? 8.360 1.243 -0.890 1.00 94.25 119 TYR A N 1
ATOM 920 C CA . TYR A 1 119 ? 7.173 2.073 -0.744 1.00 94.25 119 TYR A CA 1
ATOM 921 C C . TYR A 1 119 ? 6.710 2.070 0.718 1.00 94.25 119 TYR A C 1
ATOM 923 O O . TYR A 1 119 ? 6.570 1.015 1.344 1.00 94.25 119 TYR A O 1
ATOM 931 N N . VAL A 1 120 ? 6.483 3.263 1.274 1.00 93.88 120 VAL A N 1
ATOM 932 C CA . VAL A 1 120 ? 5.990 3.443 2.644 1.00 93.88 120 VAL A CA 1
ATOM 933 C C . VAL A 1 120 ? 4.505 3.778 2.601 1.00 93.88 120 VAL A C 1
ATOM 935 O O . VAL A 1 120 ? 4.120 4.901 2.281 1.00 93.88 120 VAL A O 1
ATOM 938 N N . CYS A 1 121 ? 3.672 2.811 2.966 1.00 93.44 121 CYS A N 1
ATOM 939 C CA . CYS A 1 121 ? 2.224 2.911 2.888 1.00 93.44 121 CYS A CA 1
ATOM 940 C C . CYS A 1 121 ? 1.604 3.111 4.278 1.00 93.44 121 CYS A C 1
ATOM 942 O O . CYS A 1 121 ? 1.551 2.198 5.106 1.00 93.44 121 CYS A O 1
ATOM 944 N N . LYS A 1 122 ? 1.130 4.328 4.556 1.00 93.06 122 LYS A N 1
ATOM 945 C CA . LYS A 1 122 ? 0.411 4.646 5.797 1.00 93.06 122 LYS A CA 1
ATOM 946 C C . LYS A 1 122 ? -1.077 4.759 5.512 1.00 93.06 122 LYS A C 1
ATOM 948 O O . LYS A 1 122 ? -1.481 5.524 4.638 1.00 93.06 122 LYS A O 1
ATOM 953 N N . VAL A 1 123 ? -1.877 4.016 6.263 1.00 92.38 123 VAL A N 1
ATOM 954 C CA . VAL A 1 123 ? -3.324 3.949 6.082 1.00 92.38 123 VAL A CA 1
ATOM 955 C C . VAL A 1 123 ? -4.008 4.256 7.398 1.00 92.38 123 VAL A C 1
ATOM 957 O O . VAL A 1 123 ? -3.801 3.549 8.369 1.00 92.38 123 VAL A O 1
ATOM 960 N N . ASP A 1 124 ? -4.853 5.280 7.405 1.00 92.62 124 ASP A N 1
ATOM 961 C CA . ASP A 1 124 ? -5.837 5.482 8.463 1.00 92.62 124 ASP A CA 1
ATOM 962 C C . ASP A 1 124 ? -7.199 4.974 7.978 1.00 92.62 124 ASP A C 1
ATOM 964 O O . ASP A 1 124 ? -7.620 5.313 6.860 1.00 92.62 124 ASP A O 1
ATOM 968 N N . LEU A 1 125 ? -7.833 4.118 8.782 1.00 91.38 125 LEU A N 1
ATOM 969 C CA . LEU A 1 125 ? -9.182 3.606 8.562 1.00 91.38 125 LEU A CA 1
ATOM 970 C C . LEU A 1 125 ? -10.179 4.419 9.386 1.00 91.38 125 LEU A C 1
ATOM 972 O O . LEU A 1 125 ? -9.951 4.717 10.561 1.00 91.38 125 LEU A O 1
ATOM 976 N N . LEU A 1 126 ? -11.307 4.744 8.761 1.00 88.81 126 LEU A N 1
ATOM 977 C CA . LEU A 1 126 ? -12.398 5.482 9.385 1.00 88.81 126 LEU A CA 1
ATOM 978 C C . LEU A 1 126 ? -13.509 4.523 9.823 1.00 88.81 126 LEU A C 1
ATOM 980 O O . LEU A 1 126 ? -13.748 3.531 9.129 1.00 88.81 126 LEU A O 1
ATOM 984 N N . PRO A 1 127 ? -14.212 4.804 10.933 1.00 90.38 127 PRO A N 1
ATOM 985 C CA . PRO A 1 127 ? -15.375 4.028 11.327 1.00 90.38 127 PRO A CA 1
ATOM 986 C C . PRO A 1 127 ? -16.439 4.025 10.233 1.00 90.38 127 PRO A C 1
ATOM 988 O O . PRO A 1 127 ? -16.627 5.011 9.505 1.00 90.38 127 PRO A O 1
ATOM 991 N N . GLU A 1 128 ? -17.162 2.919 10.135 1.00 86.56 128 GLU A N 1
ATOM 992 C CA . GLU A 1 128 ? -18.346 2.836 9.284 1.00 86.56 128 GLU A CA 1
ATOM 993 C C . GLU A 1 128 ? -19.374 3.919 9.668 1.00 86.56 128 GLU A C 1
ATOM 995 O O . GLU A 1 128 ? -19.477 4.329 10.825 1.00 86.56 128 GLU A O 1
ATOM 1000 N N . GLY A 1 129 ? -20.116 4.435 8.683 1.00 76.12 129 GLY A N 1
ATOM 1001 C CA . GLY A 1 129 ? -21.158 5.447 8.912 1.00 76.12 129 GLY A CA 1
ATOM 1002 C C . GLY A 1 129 ? -20.665 6.885 9.132 1.00 76.12 129 GLY A C 1
ATOM 1003 O O . GLY A 1 129 ? -21.472 7.769 9.419 1.00 76.12 129 GLY A O 1
ATOM 1004 N N . THR A 1 130 ? -19.367 7.163 8.981 1.00 71.19 130 THR A N 1
ATOM 1005 C CA . THR A 1 130 ? -18.854 8.542 8.956 1.00 71.19 130 THR A CA 1
ATOM 1006 C C . THR A 1 130 ? -19.246 9.245 7.647 1.00 71.19 130 THR A C 1
ATOM 1008 O O . THR A 1 130 ? -19.003 8.721 6.568 1.00 71.19 130 THR A O 1
ATOM 1011 N N . GLN A 1 131 ? -19.826 10.456 7.719 1.00 58.75 131 GLN A N 1
ATOM 1012 C CA . GLN A 1 131 ? -20.300 11.222 6.540 1.00 58.75 131 GLN A CA 1
ATOM 1013 C C . GLN A 1 131 ? -19.207 11.521 5.499 1.00 58.75 131 GLN A C 1
ATOM 1015 O O . GLN A 1 131 ? -19.508 11.792 4.343 1.00 58.75 131 GLN A O 1
ATOM 1020 N N . GLN A 1 132 ? -17.938 11.474 5.906 1.00 55.34 132 GLN A N 1
ATOM 1021 C CA . GLN A 1 132 ? -16.783 11.680 5.032 1.00 55.34 132 GLN A CA 1
ATOM 1022 C C . GLN A 1 132 ? -16.514 10.483 4.099 1.00 55.34 132 GLN A C 1
ATOM 1024 O O . GLN A 1 132 ? -15.678 10.571 3.201 1.00 55.34 132 GLN A O 1
ATOM 1029 N N . ALA A 1 133 ? -17.234 9.382 4.296 1.00 55.75 133 ALA A N 1
ATOM 1030 C CA . ALA A 1 133 ? -17.212 8.207 3.454 1.00 55.75 133 ALA A CA 1
ATOM 1031 C C . ALA A 1 133 ? -18.513 8.106 2.670 1.00 55.75 133 ALA A C 1
ATOM 1033 O O . ALA A 1 133 ? -19.439 7.380 3.031 1.00 55.75 133 ALA A O 1
ATOM 1034 N N . ASP A 1 134 ? -18.590 8.880 1.596 1.00 55.75 134 ASP A N 1
ATOM 1035 C CA . ASP A 1 134 ? -19.601 8.639 0.577 1.00 55.75 134 ASP A CA 1
ATOM 1036 C C . ASP A 1 134 ? -19.428 7.192 0.060 1.00 55.75 134 ASP A C 1
ATOM 1038 O O . ASP A 1 134 ? -18.295 6.812 -0.267 1.00 55.75 134 ASP A O 1
ATOM 1042 N N . PRO A 1 135 ? -20.500 6.380 -0.025 1.00 55.53 135 PRO A N 1
ATOM 1043 C CA . PRO A 1 135 ? -20.468 5.038 -0.611 1.00 55.53 135 PRO A CA 1
ATOM 1044 C C . PRO A 1 135 ? -19.840 4.986 -2.010 1.00 55.53 135 PRO A C 1
ATOM 1046 O O . PRO A 1 135 ? -19.314 3.956 -2.420 1.00 55.53 135 PRO A O 1
ATOM 1049 N N . PHE A 1 136 ? -19.833 6.101 -2.747 1.00 57.2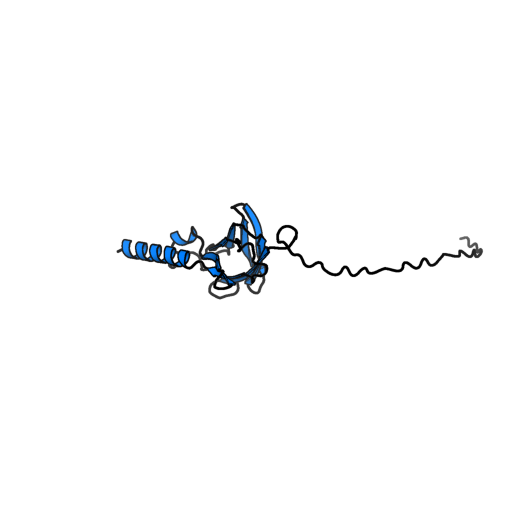5 136 PHE A N 1
ATOM 1050 C CA . PHE A 1 136 ? -19.106 6.188 -4.008 1.00 57.25 136 PHE A CA 1
ATOM 1051 C C . PHE A 1 136 ? -17.600 5.922 -3.838 1.00 57.25 136 PHE A C 1
ATOM 1053 O O . PHE A 1 136 ? -16.993 5.316 -4.712 1.00 57.25 136 PHE A O 1
ATOM 1060 N N . PHE A 1 137 ? -16.974 6.335 -2.730 1.00 57.66 137 PHE A N 1
ATOM 1061 C CA . PHE A 1 137 ? -15.526 6.198 -2.516 1.00 57.66 137 PHE A CA 1
ATOM 1062 C C . PHE A 1 137 ? -15.098 4.842 -1.946 1.00 57.66 137 PHE A C 1
ATOM 1064 O O . PHE A 1 137 ? -13.900 4.563 -1.936 1.00 57.66 137 PHE A O 1
ATOM 1071 N N . THR A 1 138 ? -16.030 3.994 -1.499 1.00 61.44 138 THR A N 1
ATOM 1072 C CA . THR A 1 138 ? -15.700 2.629 -1.050 1.00 61.44 138 THR A CA 1
ATOM 1073 C C . THR A 1 138 ? -15.435 1.672 -2.213 1.00 61.44 138 THR A C 1
ATOM 1075 O O . THR A 1 138 ? -14.660 0.731 -2.049 1.00 61.44 138 THR A O 1
ATOM 1078 N N . ASP A 1 139 ? -16.001 1.943 -3.394 1.00 61.50 139 ASP A N 1
ATOM 1079 C CA . ASP A 1 139 ? -15.862 1.083 -4.581 1.00 61.50 139 ASP A CA 1
ATOM 1080 C C . ASP A 1 139 ? -14.608 1.396 -5.421 1.00 61.50 139 ASP A C 1
ATOM 1082 O O . ASP A 1 139 ? -14.212 0.606 -6.281 1.00 61.50 139 ASP A O 1
ATOM 1086 N N . PHE A 1 140 ? -13.952 2.537 -5.177 1.00 64.69 140 PHE A N 1
ATOM 1087 C CA . PHE A 1 140 ? -12.723 2.936 -5.869 1.00 64.69 140 PHE A CA 1
ATOM 1088 C C . PHE A 1 140 ? -11.500 2.822 -4.954 1.00 64.69 140 PHE A C 1
ATOM 1090 O O . PHE A 1 140 ? -11.600 3.016 -3.741 1.00 64.69 140 PHE A O 1
ATOM 1097 N N . PRO A 1 141 ? -10.300 2.562 -5.506 1.00 70.75 141 PRO A N 1
ATOM 1098 C CA . PRO A 1 141 ? -9.093 2.584 -4.700 1.00 70.75 141 PRO A CA 1
ATOM 1099 C C . PRO A 1 141 ? -8.894 3.979 -4.101 1.00 70.75 141 PRO A C 1
ATOM 1101 O O . PRO A 1 141 ? -8.952 4.996 -4.782 1.00 70.75 141 PRO A O 1
ATOM 1104 N N . SER A 1 142 ? -8.595 4.046 -2.814 1.00 77.69 142 SER A N 1
ATOM 1105 C CA . SER A 1 142 ? -8.280 5.303 -2.130 1.00 77.69 142 SER A CA 1
ATOM 1106 C C . SER A 1 142 ? -7.007 5.974 -2.661 1.00 77.69 142 SER A C 1
ATOM 1108 O O . SER A 1 142 ? -6.830 7.182 -2.514 1.00 77.69 142 SER A O 1
ATOM 1110 N N . ALA A 1 143 ? -6.121 5.202 -3.295 1.00 84.50 143 ALA A N 1
ATOM 1111 C CA . ALA A 1 143 ? -4.925 5.690 -3.956 1.00 84.50 143 ALA A CA 1
ATOM 1112 C C . ALA A 1 143 ? -4.519 4.757 -5.103 1.00 84.50 143 ALA A C 1
ATOM 1114 O O . ALA A 1 143 ? -4.680 3.540 -5.016 1.00 84.50 143 ALA A O 1
ATOM 1115 N N . ILE A 1 144 ? -3.940 5.348 -6.147 1.00 89.69 144 ILE A N 1
ATOM 1116 C CA . ILE A 1 144 ? -3.167 4.645 -7.172 1.00 89.69 144 ILE A CA 1
ATOM 1117 C C . ILE A 1 144 ? -1.702 4.993 -6.939 1.00 89.69 144 ILE A C 1
ATOM 1119 O O . ILE A 1 144 ? -1.361 6.174 -6.926 1.00 89.69 144 ILE A O 1
ATOM 1123 N N . VAL A 1 145 ? -0.849 3.991 -6.779 1.00 93.25 145 VAL A N 1
ATOM 1124 C CA . VAL A 1 145 ? 0.587 4.141 -6.535 1.00 93.25 145 VAL A CA 1
ATOM 1125 C C . VAL A 1 145 ? 1.354 3.708 -7.777 1.00 93.25 145 VAL A C 1
ATOM 1127 O O . VAL A 1 145 ? 1.106 2.624 -8.303 1.00 93.25 145 VAL A O 1
ATOM 1130 N N . ARG A 1 146 ? 2.274 4.553 -8.249 1.00 94.12 146 ARG A N 1
ATOM 1131 C CA . ARG A 1 146 ? 3.162 4.258 -9.385 1.00 94.12 146 ARG A CA 1
ATOM 1132 C C . ARG A 1 146 ? 4.571 4.752 -9.104 1.00 94.12 146 ARG A C 1
ATOM 1134 O O . ARG A 1 146 ? 4.751 5.660 -8.290 1.00 94.12 146 ARG A O 1
ATOM 1141 N N . TYR A 1 147 ? 5.549 4.172 -9.790 1.00 93.25 147 TYR A N 1
ATOM 1142 C CA . TYR A 1 147 ? 6.895 4.724 -9.805 1.00 93.25 147 TYR A CA 1
ATOM 1143 C C . TYR A 1 147 ? 6.916 6.051 -10.567 1.00 93.25 147 TYR A C 1
ATOM 1145 O O . TYR A 1 147 ? 6.385 6.157 -11.673 1.00 93.25 147 TYR A O 1
ATOM 1153 N N . ASP A 1 148 ? 7.541 7.050 -9.965 1.00 91.62 148 ASP A N 1
ATOM 1154 C CA . ASP A 1 148 ? 7.818 8.345 -10.557 1.00 91.62 148 ASP A CA 1
ATOM 1155 C C . ASP A 1 148 ? 9.332 8.440 -10.818 1.00 91.62 148 ASP A C 1
ATOM 1157 O O . ASP A 1 148 ? 10.115 8.401 -9.860 1.00 91.62 148 ASP A O 1
ATOM 1161 N N . PRO A 1 149 ? 9.771 8.528 -12.087 1.00 89.69 149 PRO A N 1
ATOM 1162 C CA . PRO A 1 149 ? 11.189 8.583 -12.425 1.00 89.69 149 PRO A CA 1
ATOM 1163 C C . PRO A 1 149 ? 11.852 9.914 -12.058 1.00 89.69 149 PRO A C 1
ATOM 1165 O O . PRO A 1 149 ? 13.062 9.933 -11.844 1.00 89.69 149 PRO A O 1
ATOM 1168 N N . GLU A 1 150 ? 11.096 11.009 -11.959 1.00 90.06 150 GLU A N 1
ATOM 1169 C CA . GLU A 1 150 ? 11.630 12.318 -11.571 1.00 90.06 150 GLU A CA 1
ATOM 1170 C C . GLU A 1 150 ? 11.897 12.362 -10.065 1.00 90.06 150 GLU A C 1
ATOM 1172 O O . GLU A 1 150 ? 12.929 12.867 -9.620 1.00 90.06 150 GLU A O 1
ATOM 1177 N N . MET A 1 151 ? 10.989 11.782 -9.276 1.00 89.31 151 MET A N 1
ATOM 1178 C CA . MET A 1 151 ? 11.133 11.685 -7.821 1.00 89.31 151 MET A CA 1
ATOM 1179 C C . MET A 1 151 ? 11.937 10.456 -7.365 1.00 89.31 151 MET A C 1
ATOM 1181 O O . MET A 1 151 ? 12.355 10.381 -6.209 1.00 89.31 151 MET A O 1
ATOM 1185 N N . GLY A 1 152 ? 12.165 9.489 -8.255 1.00 90.75 152 GLY A N 1
ATOM 1186 C CA . GLY A 1 152 ? 12.983 8.305 -8.000 1.00 90.75 152 GLY A CA 1
ATOM 1187 C C . GLY A 1 152 ? 12.347 7.278 -7.057 1.00 90.75 152 GLY A C 1
ATOM 1188 O O . GLY A 1 152 ? 13.069 6.550 -6.372 1.00 90.75 152 GLY A O 1
ATOM 1189 N N . GLY A 1 153 ? 11.016 7.196 -6.991 1.00 91.81 153 GLY A N 1
ATOM 1190 C CA . GLY A 1 153 ? 10.320 6.345 -6.020 1.00 91.81 153 GLY A CA 1
ATOM 1191 C C . GLY A 1 153 ? 8.843 6.121 -6.324 1.00 91.81 153 GLY A C 1
ATOM 1192 O O . GLY A 1 153 ? 8.330 6.579 -7.336 1.00 91.81 153 GLY A O 1
ATOM 1193 N N . PHE A 1 154 ? 8.152 5.400 -5.442 1.00 92.50 154 PHE A N 1
ATOM 1194 C CA . PHE A 1 154 ? 6.719 5.127 -5.569 1.00 92.50 154 PHE A CA 1
ATOM 1195 C C . PHE A 1 154 ? 5.884 6.186 -4.850 1.00 92.50 154 PHE A C 1
ATOM 1197 O O . PHE A 1 154 ? 6.064 6.413 -3.651 1.00 92.50 154 PHE A O 1
ATOM 1204 N N . TYR A 1 155 ? 4.936 6.792 -5.566 1.00 89.56 155 TYR A N 1
ATOM 1205 C CA . TYR A 1 155 ? 4.101 7.880 -5.055 1.00 89.56 155 TYR A CA 1
ATOM 1206 C C . TYR A 1 155 ? 2.644 7.733 -5.484 1.00 89.56 155 TYR A C 1
ATOM 1208 O O . TYR A 1 155 ? 2.314 7.013 -6.429 1.00 89.56 155 TYR A O 1
ATOM 1216 N N . HIS A 1 156 ? 1.756 8.438 -4.780 1.00 83.88 156 HIS A N 1
ATOM 1217 C CA . HIS A 1 156 ? 0.353 8.530 -5.171 1.00 83.88 156 HIS A CA 1
ATOM 1218 C C . HIS A 1 156 ? 0.245 9.297 -6.491 1.00 83.88 156 HIS A C 1
ATOM 1220 O O . HIS A 1 156 ? 0.799 10.385 -6.640 1.00 83.88 156 HIS A O 1
ATOM 1226 N N . SER A 1 157 ? -0.499 8.749 -7.445 1.00 72.94 157 SER A N 1
ATOM 1227 C CA . SER A 1 157 ? -0.696 9.353 -8.754 1.00 72.94 157 SER A CA 1
ATOM 1228 C C . SER A 1 157 ? -1.441 10.685 -8.628 1.00 72.94 157 SER A C 1
ATOM 1230 O O . SER A 1 157 ? -2.624 10.718 -8.284 1.00 72.94 157 SER A O 1
ATOM 1232 N N . ALA A 1 158 ? -0.765 11.783 -8.977 1.00 65.94 158 ALA A N 1
ATOM 1233 C CA . ALA A 1 158 ? -1.356 13.122 -9.008 1.00 65.94 158 ALA A CA 1
ATOM 1234 C C . ALA A 1 158 ? -2.577 13.200 -9.944 1.00 65.94 158 ALA A C 1
ATOM 1236 O O . ALA A 1 158 ? -3.584 13.817 -9.605 1.00 65.94 158 ALA A O 1
ATOM 1237 N N . ALA A 1 159 ? -2.524 12.509 -11.088 1.00 63.66 159 ALA A N 1
ATOM 1238 C CA . ALA A 1 159 ? -3.636 12.430 -12.036 1.00 63.66 159 ALA A CA 1
ATOM 1239 C C . ALA A 1 159 ? -4.877 11.754 -11.429 1.00 63.66 159 ALA A C 1
ATOM 1241 O O . ALA A 1 159 ? -6.001 12.185 -11.682 1.00 63.66 159 ALA A O 1
ATOM 1242 N N . TYR A 1 160 ? -4.684 10.726 -10.595 1.00 66.88 160 TYR A N 1
ATOM 1243 C CA . TYR A 1 160 ? -5.790 10.072 -9.901 1.00 66.88 160 TYR A CA 1
ATOM 1244 C C . TYR A 1 160 ? -6.415 10.986 -8.846 1.00 66.88 160 TYR A C 1
ATOM 1246 O O . TYR A 1 160 ? -7.634 11.144 -8.821 1.00 66.88 160 TYR A O 1
ATOM 1254 N N . LEU A 1 161 ? -5.589 11.655 -8.036 1.00 66.56 161 LEU A N 1
ATOM 1255 C CA . LEU A 1 161 ? -6.067 12.634 -7.056 1.00 66.56 161 LEU A CA 1
ATOM 1256 C C . LEU A 1 161 ? -6.861 13.762 -7.732 1.00 66.56 161 LEU A C 1
ATOM 1258 O O . LEU A 1 161 ? -7.946 14.105 -7.271 1.00 66.56 161 LEU A O 1
ATOM 1262 N N . ALA A 1 162 ? -6.376 14.279 -8.865 1.00 64.25 162 ALA A N 1
ATOM 1263 C CA . ALA A 1 162 ? -7.085 15.290 -9.647 1.00 64.25 162 ALA A CA 1
ATOM 1264 C C . ALA A 1 162 ? -8.424 14.770 -10.201 1.00 64.25 162 ALA A C 1
ATOM 1266 O O . ALA A 1 162 ? -9.427 15.480 -10.151 1.00 64.25 162 ALA A O 1
ATOM 1267 N N . HIS A 1 163 ? -8.467 13.528 -10.694 1.00 65.69 163 HIS A N 1
ATOM 1268 C CA . HIS A 1 163 ? -9.691 12.920 -11.217 1.00 65.69 163 HIS A CA 1
ATOM 1269 C C . HIS A 1 163 ? -10.749 12.699 -10.127 1.00 65.69 163 HIS A C 1
ATOM 1271 O O . HIS A 1 163 ? -11.924 13.011 -10.336 1.00 65.69 163 HIS A O 1
ATOM 1277 N N . ILE A 1 164 ? -10.341 12.200 -8.958 1.00 68.50 164 ILE A N 1
ATOM 1278 C CA . ILE A 1 164 ? -11.241 12.015 -7.816 1.00 68.50 164 ILE A CA 1
ATOM 1279 C C . ILE A 1 164 ? -11.710 13.369 -7.270 1.00 68.50 164 ILE A C 1
ATOM 1281 O O . ILE A 1 164 ? -12.905 13.524 -7.032 1.00 68.50 164 ILE A O 1
ATOM 1285 N N . GLN A 1 165 ? -10.837 14.378 -7.172 1.00 66.00 165 GLN A N 1
ATOM 1286 C CA . GLN A 1 165 ? -11.230 15.730 -6.751 1.00 66.00 165 GLN A CA 1
ATOM 1287 C C . GLN A 1 165 ? -12.206 16.388 -7.739 1.00 66.00 165 GLN A C 1
ATOM 1289 O O . GLN A 1 165 ? -13.167 17.036 -7.328 1.00 66.00 165 GLN A O 1
ATOM 1294 N N . ALA A 1 166 ? -11.995 1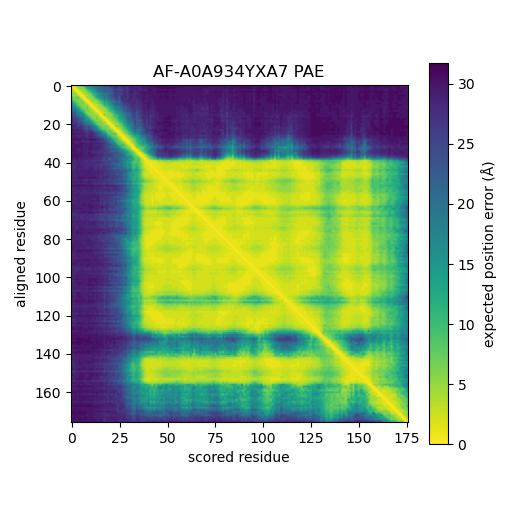6.213 -9.046 1.00 69.19 166 ALA A N 1
ATOM 1295 C CA . ALA A 1 166 ? -12.913 16.717 -10.063 1.00 69.19 166 ALA A CA 1
ATOM 1296 C C . ALA A 1 166 ? -14.291 16.043 -9.960 1.00 69.19 166 ALA A C 1
ATOM 1298 O O . ALA A 1 166 ? -15.313 16.727 -10.001 1.00 69.19 166 ALA A O 1
ATOM 1299 N N . LYS A 1 167 ? -14.329 14.716 -9.766 1.00 66.69 167 LYS A N 1
ATOM 1300 C CA . LYS A 1 167 ? -15.583 13.994 -9.503 1.00 66.69 167 LYS A CA 1
ATOM 1301 C C . LYS A 1 167 ? -16.257 14.490 -8.224 1.00 66.69 167 LYS A C 1
ATOM 1303 O O . LYS A 1 167 ? -17.445 14.790 -8.269 1.00 66.69 167 LYS A O 1
ATOM 1308 N N . PHE A 1 168 ? -15.506 14.647 -7.134 1.00 63.97 168 PHE A N 1
ATOM 1309 C CA . PHE A 1 168 ? -16.004 15.180 -5.863 1.00 63.97 168 PHE A CA 1
ATOM 1310 C C . PHE A 1 168 ? -16.689 16.541 -6.045 1.00 63.97 168 PHE A C 1
ATOM 1312 O O . PHE A 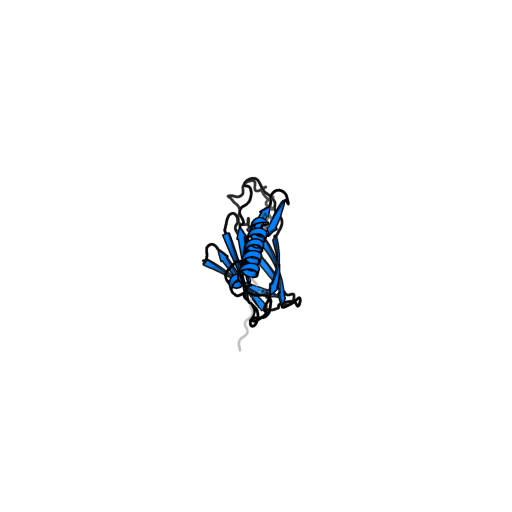1 168 ? -17.836 16.716 -5.641 1.00 63.97 168 PHE A O 1
ATOM 1319 N N . ASN A 1 169 ? -16.026 17.481 -6.725 1.00 65.19 169 ASN A N 1
ATOM 1320 C CA . ASN A 1 169 ? -16.575 18.817 -6.961 1.00 65.19 169 ASN A CA 1
ATOM 1321 C C . ASN A 1 169 ? -17.865 18.776 -7.794 1.00 65.19 169 ASN A C 1
ATOM 1323 O O . ASN A 1 169 ? -18.799 19.518 -7.495 1.00 65.19 169 ASN A O 1
ATOM 1327 N N . ASN A 1 170 ? -17.936 17.906 -8.807 1.00 64.38 170 ASN A N 1
ATOM 1328 C CA . ASN A 1 170 ? -19.121 17.762 -9.657 1.00 64.38 170 ASN A CA 1
ATOM 1329 C C . ASN A 1 170 ? -20.316 17.158 -8.900 1.00 64.38 170 ASN A C 1
ATOM 1331 O O . ASN A 1 170 ? -21.441 17.608 -9.096 1.00 64.38 170 ASN A O 1
ATOM 1335 N N . TYR A 1 171 ? -20.096 16.190 -8.005 1.00 59.09 171 TYR A N 1
ATOM 1336 C CA . TYR A 1 171 ? -21.173 15.648 -7.165 1.00 59.09 171 TYR A CA 1
ATOM 1337 C C . TYR A 1 171 ? -21.654 16.660 -6.119 1.00 59.09 171 TYR A C 1
ATOM 1339 O O . TYR A 1 171 ? -22.858 16.843 -5.955 1.00 59.09 171 TYR A O 1
ATOM 1347 N N . ALA A 1 172 ? -20.734 17.381 -5.474 1.00 58.16 172 ALA A N 1
ATOM 1348 C CA . ALA A 1 172 ? -21.078 18.407 -4.487 1.00 58.16 172 ALA A CA 1
ATOM 1349 C C . ALA A 1 172 ? -21.860 19.592 -5.090 1.00 58.16 172 ALA A C 1
ATOM 1351 O O . ALA A 1 172 ? -22.615 20.256 -4.385 1.00 58.16 172 ALA A O 1
ATOM 1352 N N . SER A 1 173 ? -21.689 19.863 -6.388 1.00 59.03 173 SER A N 1
ATOM 1353 C CA . SER A 1 173 ? -22.407 20.930 -7.098 1.00 59.03 173 SER A CA 1
ATOM 1354 C C . SER A 1 173 ? -23.692 20.468 -7.794 1.00 59.03 173 SER A C 1
ATOM 1356 O O . SER A 1 173 ? -24.548 21.306 -8.051 1.00 59.03 173 SER A O 1
ATOM 1358 N N . ALA A 1 174 ? -23.872 19.166 -8.041 1.00 56.56 174 ALA A N 1
ATOM 1359 C CA . ALA A 1 174 ? -25.113 18.595 -8.580 1.00 56.56 174 ALA A CA 1
ATOM 1360 C C . ALA A 1 174 ? -26.184 18.297 -7.508 1.00 56.56 174 ALA A C 1
ATOM 1362 O O . ALA A 1 174 ? -27.314 17.960 -7.852 1.00 56.56 174 ALA A O 1
ATOM 1363 N N . GLY A 1 175 ? -25.827 18.393 -6.222 1.00 52.56 175 GLY A N 1
ATOM 1364 C CA . GLY A 1 175 ? -26.728 18.199 -5.081 1.00 52.56 175 GLY A CA 1
ATOM 1365 C C . GLY A 1 175 ? -27.356 19.477 -4.507 1.00 52.56 175 GLY A C 1
ATOM 1366 O O . GLY A 1 175 ? -27.971 19.388 -3.446 1.00 52.56 175 GLY A O 1
ATOM 1367 N N . ASN A 1 176 ? -27.189 20.637 -5.162 1.00 40.34 176 ASN A N 1
ATOM 1368 C CA . ASN A 1 176 ? -27.816 21.915 -4.785 1.00 40.34 176 ASN A CA 1
ATOM 1369 C C . ASN A 1 176 ? -28.913 22.320 -5.771 1.00 40.34 176 ASN A C 1
ATOM 1371 O O . ASN A 1 176 ? -28.657 22.232 -6.993 1.00 40.34 176 ASN A O 1
#

Solvent-accessible surface area (backbone atoms only — not comparable to full-atom values): 10801 Å² total; per-residue (Å²): 142,85,89,85,87,85,81,91,76,93,76,91,75,82,85,78,81,78,80,80,78,81,77,80,74,78,82,76,84,82,88,58,89,90,78,53,96,83,67,53,47,43,36,37,35,37,37,21,50,79,81,41,64,27,55,64,31,39,37,39,38,22,47,87,85,41,81,75,49,78,47,57,21,39,87,76,4,37,46,75,50,77,38,62,57,69,41,54,34,41,41,36,37,41,45,94,75,33,43,61,45,36,35,34,37,43,42,54,66,68,90,85,63,90,76,74,61,67,34,79,49,75,44,74,37,50,56,60,91,43,85,91,61,50,75,76,59,63,80,41,58,77,39,46,33,34,61,36,82,90,81,56,35,62,41,72,40,65,70,55,54,52,50,53,50,52,50,50,54,52,54,67,59,70,75,110